Protein AF-A0A7S0Z083-F1 (afdb_monomer_lite)

pLDDT: mean 70.89, std 25.12, range [25.84, 95.81]

Foldseek 3Di:
DQQAADAPEDDFPAEFAEAEQDQDDPPDPDDDDDDDDDDDDDDDDDDDDDDDDDDDDDDDDDDDDDDDPPPVVVVVVVVVVVVCGRDWFWWFFDPPGDFIKTFRWFFAAADDPDPVCVVQPALFTDTDRNHFYFHLLATPRHDDPCCVPVVVSHSNHRFYEYEVVRVVVCVVVVDPDDPRRQNGRTYIYRDDSVNQDAQGWIDGRRYIYGHHYYDQDDPSSCSRPRHDPVCSVVVSVSSVD

Sequence (241 aa):
MKETRRLVLGASGTLVAAVCIALLPPSTLGFAPAPCRGPTLRGAAVTHAPAVCAGAAGAGTKSAVADGARSTVLGIMDFLKGLFSGLPVAVAEDETGGRQGIVVRTGVRAKPTTEVEAKSRSPNKPTVASGFTVSKDGALGDYNQYRATALKNTPDRALSIMTTDVLAALQAEGWALEEGDLGENILVTGLPYSWFRVGRRFVVGSVLAEVTEPIQPCANLCRLSWLDKPRCSPFIQTLAA

Radius of gyration: 24.56 Å; chains: 1; bounding box: 72×38×75 Å

InterPro domains:
  IPR005302 Molybdenum cofactor sulfurase, C-terminal [PF03473] (154-223)
  IPR005302 Molybdenum cofactor sulfurase, C-terminal [PS51340] (126-241)
  IPR006311 Twin-arginine translocation pathway, signal sequence [PS51318] (1-34)
  IPR011037 Pyruvate kinase-like, insert domain superfamily [SSF50800] (123-224)

Organism: NCBI:txid464990

Secondary structure (DSSP, 8-state):
-PPPPP----STT-EEEEEEEPPPP----S-PPP----------------------------------TTSHHHHHHHHHHHHGGGS--EEEESTT----EEEEEEB--PPPSSHHHHHH--SPPPBPTT---EETTEETT---HHHHHTSTT-GGGSEEEEEHHHHHHHHHTT----TTTT--SEEEESS-GGG--TT-EEEETTEEEEEEEEEPP-GGGGG-TT--HHHHHHHHHHTT-

Structure (mmCIF, N/CA/C/O backbone):
data_AF-A0A7S0Z083-F1
#
_entry.id   AF-A0A7S0Z083-F1
#
loop_
_atom_site.group_PDB
_atom_site.id
_atom_site.type_symbol
_atom_site.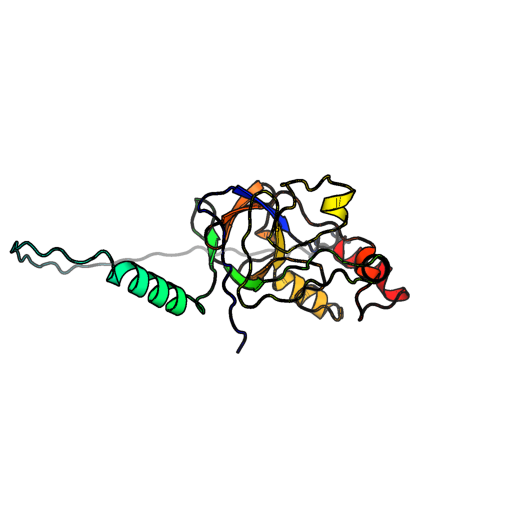label_atom_id
_atom_site.label_alt_id
_atom_site.label_comp_id
_atom_site.label_asym_id
_atom_site.label_entity_id
_atom_site.label_seq_id
_atom_site.pdbx_PDB_ins_code
_atom_site.Cartn_x
_atom_site.Cartn_y
_atom_site.Cartn_z
_atom_site.occupancy
_atom_site.B_iso_or_equiv
_atom_site.auth_seq_id
_atom_site.auth_comp_id
_atom_site.auth_asym_id
_atom_site.auth_atom_id
_atom_site.pdbx_PDB_model_num
ATOM 1 N N . MET A 1 1 ? -15.527 16.380 -2.943 1.00 27.67 1 MET A N 1
ATOM 2 C CA . MET A 1 1 ? -15.711 15.205 -3.827 1.00 27.67 1 MET A CA 1
ATOM 3 C C . MET A 1 1 ? -14.358 14.521 -3.962 1.00 27.67 1 MET A C 1
ATOM 5 O O . MET A 1 1 ? -13.410 15.227 -4.279 1.00 27.67 1 MET A O 1
ATOM 9 N N . LYS A 1 2 ? -14.225 13.218 -3.662 1.00 31.61 2 LYS A N 1
ATOM 10 C CA . LYS A 1 2 ? -12.955 12.498 -3.879 1.00 31.61 2 LYS A CA 1
ATOM 11 C C . LYS A 1 2 ? -12.838 12.135 -5.364 1.00 31.61 2 LYS A C 1
ATOM 13 O O . LYS A 1 2 ? -13.679 11.426 -5.905 1.00 31.61 2 LYS A O 1
ATOM 18 N N . GLU A 1 3 ? -11.821 12.683 -6.012 1.00 32.19 3 GLU A N 1
ATOM 19 C CA . GLU A 1 3 ? -11.488 12.465 -7.419 1.00 32.19 3 GLU A CA 1
ATOM 20 C C . GLU A 1 3 ? -11.030 11.011 -7.622 1.00 32.19 3 GLU A C 1
ATOM 22 O O . GLU A 1 3 ? -10.037 10.591 -7.029 1.00 32.19 3 GLU A O 1
ATOM 27 N N . THR A 1 4 ? -11.763 10.224 -8.417 1.00 36.06 4 THR A N 1
ATOM 28 C CA . THR A 1 4 ? -11.433 8.803 -8.631 1.00 36.06 4 THR A CA 1
ATOM 29 C C . THR A 1 4 ? -10.360 8.676 -9.708 1.00 36.06 4 THR A C 1
ATOM 31 O O . THR A 1 4 ? -10.507 9.229 -10.797 1.00 36.06 4 THR A O 1
ATOM 34 N N . ARG A 1 5 ? -9.260 7.982 -9.397 1.00 43.44 5 ARG A N 1
ATOM 35 C CA . ARG A 1 5 ? -8.014 8.054 -10.177 1.00 43.44 5 ARG A CA 1
ATOM 36 C C . ARG A 1 5 ? -7.819 6.839 -11.079 1.00 43.44 5 ARG A C 1
ATOM 38 O O . ARG A 1 5 ? -7.967 5.692 -10.660 1.00 43.44 5 ARG A O 1
ATOM 45 N N . ARG A 1 6 ? -7.485 7.112 -12.342 1.00 41.75 6 ARG A N 1
ATOM 46 C CA . ARG A 1 6 ? -7.286 6.104 -13.389 1.00 41.75 6 ARG A CA 1
ATOM 47 C C . ARG A 1 6 ? -5.947 5.400 -13.203 1.00 41.75 6 ARG A C 1
ATOM 49 O O . ARG A 1 6 ? -4.952 6.047 -12.925 1.00 41.75 6 ARG A O 1
ATOM 56 N N . LEU A 1 7 ? -5.900 4.092 -13.431 1.00 49.41 7 LEU A N 1
ATOM 57 C CA . LEU A 1 7 ? -4.675 3.293 -13.431 1.00 49.41 7 LEU A CA 1
ATOM 58 C C . LEU A 1 7 ? -4.300 3.035 -14.898 1.00 49.41 7 LEU A C 1
ATOM 60 O O . LEU A 1 7 ? -5.000 2.307 -15.604 1.00 49.41 7 LEU A O 1
ATOM 64 N N . VAL A 1 8 ? -3.257 3.711 -15.394 1.00 47.16 8 VAL A N 1
ATOM 65 C CA . VAL A 1 8 ? -2.814 3.623 -16.800 1.00 47.16 8 VAL A CA 1
ATOM 66 C C . VAL A 1 8 ? -1.948 2.380 -16.975 1.00 47.16 8 VAL A C 1
ATOM 68 O O . VAL A 1 8 ? -0.722 2.408 -16.886 1.00 47.16 8 VAL A O 1
ATOM 71 N N . LEU A 1 9 ? -2.641 1.264 -17.152 1.00 49.47 9 LEU A N 1
ATOM 72 C CA . LEU A 1 9 ? -2.115 -0.086 -17.029 1.00 49.47 9 LEU A CA 1
ATOM 73 C C . LEU A 1 9 ? -1.412 -0.616 -18.279 1.00 49.47 9 LEU A C 1
ATOM 75 O O . LEU A 1 9 ? -1.607 -0.134 -19.393 1.00 49.47 9 LEU A O 1
ATOM 79 N N . GLY A 1 10 ? -0.562 -1.619 -18.046 1.00 43.19 10 GLY A N 1
ATOM 80 C CA . GLY A 1 10 ? 0.263 -2.255 -19.066 1.00 43.19 10 GLY A CA 1
ATOM 81 C C . GLY A 1 10 ? -0.520 -3.172 -20.006 1.00 43.19 10 GLY A C 1
ATOM 82 O O . GLY A 1 10 ? -1.750 -3.274 -19.947 1.00 43.19 10 GLY A O 1
ATOM 83 N N . ALA A 1 11 ? 0.232 -3.843 -20.882 1.00 42.16 11 ALA A N 1
ATOM 84 C CA . ALA A 1 11 ? -0.301 -4.741 -21.899 1.00 42.16 11 ALA A CA 1
ATOM 85 C C . ALA A 1 11 ? -1.283 -5.770 -21.307 1.00 42.16 11 ALA A C 1
ATOM 87 O O . ALA A 1 11 ? -0.969 -6.470 -20.338 1.00 42.16 11 ALA A O 1
ATOM 88 N N . SER A 1 12 ? -2.468 -5.827 -21.923 1.00 47.31 12 SER A N 1
ATOM 89 C CA . SER A 1 12 ? -3.605 -6.647 -21.500 1.00 47.31 12 SER A CA 1
ATOM 90 C C . SER A 1 12 ? -3.211 -8.105 -21.247 1.00 47.31 12 SER A C 1
ATOM 92 O O . SER A 1 12 ? -2.493 -8.700 -22.049 1.00 47.31 12 SER A O 1
ATOM 94 N N . GLY A 1 13 ? -3.706 -8.682 -20.149 1.00 49.56 13 GLY A N 1
ATOM 95 C CA . GLY A 1 13 ? -3.574 -10.115 -19.855 1.00 49.56 13 GLY A CA 1
ATOM 96 C C . GLY A 1 13 ? -2.271 -10.550 -19.175 1.00 49.56 13 GLY A C 1
ATOM 97 O O . GLY A 1 13 ? -2.077 -11.744 -18.960 1.00 49.56 13 GLY A O 1
ATOM 98 N N . THR A 1 14 ? -1.384 -9.624 -18.794 1.00 58.72 14 THR A N 1
ATOM 99 C CA . THR A 1 14 ? -0.208 -9.975 -17.974 1.00 58.72 14 THR A CA 1
ATOM 100 C C . THR A 1 14 ? -0.647 -10.337 -16.552 1.00 58.72 14 THR A C 1
ATOM 102 O O . THR A 1 14 ? -1.255 -9.501 -15.883 1.00 58.72 14 THR A O 1
ATOM 105 N N . LEU A 1 15 ? -0.305 -11.546 -16.086 1.00 57.50 15 LEU A N 1
ATOM 106 C CA . LEU A 1 15 ? -0.454 -11.948 -14.684 1.00 57.50 15 LEU A CA 1
ATOM 107 C C . LEU A 1 15 ? 0.587 -11.221 -13.819 1.00 57.50 15 LEU A C 1
ATOM 109 O O . LEU A 1 15 ? 1.786 -11.288 -14.101 1.00 57.50 15 LEU A O 1
ATOM 113 N N . VAL A 1 16 ? 0.137 -10.540 -12.767 1.00 65.88 16 VAL A N 1
ATOM 114 C CA . VAL A 1 16 ? 0.988 -9.787 -11.837 1.00 65.88 16 VAL A CA 1
ATOM 115 C C . VAL A 1 16 ? 0.693 -10.209 -10.403 1.00 65.88 16 VAL A C 1
ATOM 117 O O . VAL A 1 16 ? -0.446 -10.164 -9.954 1.00 65.88 16 VAL A O 1
ATOM 120 N N . ALA A 1 17 ? 1.717 -10.567 -9.641 1.00 62.69 17 ALA A N 1
ATOM 121 C CA . ALA A 1 17 ? 1.526 -10.870 -8.233 1.00 62.69 17 ALA A CA 1
ATOM 122 C C . ALA A 1 17 ? 1.327 -9.601 -7.388 1.00 62.69 17 ALA A C 1
ATOM 124 O O . ALA A 1 17 ? 2.045 -8.602 -7.515 1.00 62.69 17 ALA A O 1
ATOM 125 N N . ALA A 1 18 ? 0.345 -9.668 -6.499 1.00 62.19 18 ALA A N 1
ATOM 126 C CA . ALA A 1 18 ? -0.052 -8.613 -5.594 1.00 62.19 18 ALA A CA 1
ATOM 127 C C . ALA A 1 18 ? 0.006 -9.092 -4.142 1.00 62.19 18 ALA A C 1
ATOM 129 O O . ALA A 1 18 ? -0.353 -10.220 -3.818 1.00 62.19 18 ALA A O 1
ATOM 130 N N . VAL A 1 19 ? 0.401 -8.195 -3.248 1.00 74.75 19 VAL A N 1
ATOM 131 C CA . VAL A 1 19 ? 0.431 -8.437 -1.807 1.00 74.75 19 VAL A CA 1
ATOM 132 C C . VAL A 1 19 ? -0.530 -7.486 -1.107 1.00 74.75 19 VAL A C 1
ATOM 134 O O . VAL A 1 19 ? -0.552 -6.289 -1.400 1.00 74.75 19 VAL A O 1
ATOM 137 N N . CYS A 1 20 ? -1.360 -8.011 -0.207 1.00 68.19 20 CYS A N 1
ATOM 138 C CA . CYS A 1 20 ? -2.409 -7.228 0.448 1.00 68.19 20 CYS A CA 1
ATOM 139 C C . CYS A 1 20 ? -2.040 -6.916 1.898 1.00 68.19 20 CYS A C 1
ATOM 141 O O . CYS A 1 20 ? -1.598 -7.794 2.637 1.00 68.19 20 CYS A O 1
ATOM 143 N N . ILE A 1 21 ? -2.193 -5.658 2.301 1.00 66.81 21 ILE A N 1
ATOM 144 C CA . ILE A 1 21 ? -1.984 -5.217 3.674 1.00 66.81 21 ILE A CA 1
ATOM 145 C C . ILE A 1 21 ? -3.137 -5.730 4.518 1.00 66.81 21 ILE A C 1
ATOM 147 O O . ILE A 1 21 ? -4.288 -5.335 4.333 1.00 66.81 21 ILE A O 1
ATOM 151 N N . ALA A 1 22 ? -2.784 -6.612 5.441 1.00 61.03 22 ALA A N 1
ATOM 152 C CA . ALA A 1 22 ? -3.674 -7.124 6.452 1.00 61.03 22 ALA A CA 1
ATOM 153 C C . ALA A 1 22 ? -3.710 -6.162 7.644 1.00 61.03 22 ALA A C 1
ATOM 155 O O . ALA A 1 22 ? -2.674 -5.666 8.082 1.00 61.03 22 ALA A O 1
ATOM 156 N N . LEU A 1 23 ? -4.893 -5.999 8.224 1.00 54.16 23 LEU A N 1
ATOM 157 C CA . LEU A 1 23 ? -4.997 -6.329 9.637 1.00 54.16 23 LEU A CA 1
ATOM 158 C C . LEU A 1 23 ? -5.229 -7.836 9.682 1.00 54.16 23 LEU A C 1
ATOM 160 O O . LEU A 1 23 ? -6.115 -8.346 8.982 1.00 54.16 23 LEU A O 1
ATOM 164 N N . LEU A 1 24 ? -4.443 -8.556 10.473 1.00 46.19 24 LEU A N 1
ATOM 165 C CA . LEU A 1 24 ? -4.953 -9.815 10.985 1.00 46.19 24 LEU A CA 1
ATOM 166 C C . LEU A 1 24 ? -6.101 -9.451 11.966 1.00 46.19 24 LEU A C 1
ATOM 168 O O . LEU A 1 24 ? -6.185 -8.322 12.460 1.00 46.19 24 LEU A O 1
ATOM 172 N N . PRO A 1 25 ? -7.125 -10.301 12.130 1.00 37.34 25 PRO A N 1
ATOM 173 C CA . PRO A 1 25 ? -8.045 -10.131 13.241 1.00 37.34 25 PRO A CA 1
ATOM 174 C C . PRO A 1 25 ? -7.306 -10.593 14.503 1.00 37.34 25 PRO A C 1
ATOM 176 O O . PRO A 1 25 ? -6.810 -11.724 14.473 1.00 37.34 25 PRO A O 1
ATOM 179 N N . PRO A 1 26 ? -7.290 -9.810 15.604 1.00 35.12 26 PRO A N 1
ATOM 180 C CA . PRO A 1 26 ? -6.550 -10.159 16.810 1.00 35.12 26 PRO A CA 1
ATOM 181 C C . PRO A 1 26 ? -6.873 -11.589 17.218 1.00 35.12 26 PRO A C 1
ATOM 183 O O . PRO A 1 26 ? -8.022 -11.899 17.558 1.00 35.12 26 PRO A O 1
ATOM 186 N N . SER A 1 27 ? -5.855 -12.451 17.131 1.00 36.09 27 SER A N 1
ATOM 187 C CA . SER A 1 27 ? -5.957 -13.891 17.390 1.00 36.09 27 SER A CA 1
ATOM 188 C C . SER A 1 27 ? -6.803 -14.146 18.638 1.00 36.09 27 SER A C 1
ATOM 190 O O . SER A 1 27 ? -6.414 -13.761 19.738 1.00 36.09 27 SER A O 1
ATOM 192 N N . THR A 1 28 ? -7.990 -14.733 18.443 1.00 40.53 28 THR A N 1
ATOM 193 C CA . THR A 1 28 ? -9.163 -14.591 19.327 1.00 40.53 28 THR A CA 1
ATOM 194 C C . THR A 1 28 ? -8.855 -14.716 20.821 1.00 40.53 28 THR A C 1
ATOM 196 O O . THR A 1 28 ? -8.876 -15.817 21.380 1.00 40.53 28 THR A O 1
ATOM 199 N N . LEU A 1 29 ? -8.659 -13.580 21.497 1.00 39.78 29 LEU A N 1
ATOM 200 C CA . LEU A 1 29 ? -8.523 -13.516 22.950 1.00 39.78 29 LEU A CA 1
ATOM 201 C C . LEU A 1 29 ? -9.896 -13.626 23.632 1.00 39.78 29 LEU A C 1
ATOM 203 O O . LEU A 1 29 ? -10.474 -12.664 24.127 1.00 39.78 29 LEU A O 1
ATOM 207 N N . GLY A 1 30 ? -10.391 -14.861 23.694 1.00 39.19 30 GLY A N 1
ATOM 208 C CA . GLY A 1 30 ? -10.945 -15.389 24.942 1.00 39.19 30 GLY A CA 1
ATOM 209 C C . GLY A 1 30 ? -12.356 -14.983 25.379 1.00 39.19 30 GLY A C 1
ATOM 210 O O . GLY A 1 30 ? -12.739 -15.390 26.471 1.00 39.19 30 GLY A O 1
ATOM 211 N N . PHE A 1 31 ? -13.157 -14.274 24.577 1.00 33.81 31 PHE A N 1
ATOM 212 C CA . PHE A 1 31 ? -14.590 -14.097 24.868 1.00 33.81 31 PHE A CA 1
ATOM 213 C C . PHE A 1 31 ? -15.481 -14.813 23.851 1.00 33.81 31 PHE A C 1
ATOM 215 O O . PHE A 1 31 ? -15.787 -14.301 22.775 1.00 33.81 31 PHE A O 1
ATOM 222 N N . ALA A 1 32 ? -15.930 -16.012 24.226 1.00 31.77 32 ALA A N 1
ATOM 223 C CA . ALA A 1 32 ? -17.004 -16.701 23.527 1.00 31.77 32 ALA A CA 1
ATOM 224 C C . ALA A 1 32 ? -18.343 -15.978 23.790 1.00 31.77 32 ALA A C 1
ATOM 226 O O . ALA A 1 32 ? -18.715 -15.819 24.957 1.00 31.77 32 ALA A O 1
ATOM 227 N N . PRO A 1 33 ? -19.102 -15.564 22.758 1.00 36.00 33 PRO A N 1
ATOM 228 C CA . PRO A 1 33 ? -20.470 -15.108 22.959 1.00 36.00 33 PRO A CA 1
ATOM 229 C C . PRO A 1 33 ? -21.342 -16.289 23.407 1.00 36.00 33 PRO A C 1
ATOM 231 O O . PRO A 1 33 ? -21.291 -17.376 22.827 1.00 36.00 33 PRO A O 1
ATOM 234 N N . ALA A 1 34 ? -22.148 -16.081 24.450 1.00 38.81 34 ALA A N 1
ATOM 235 C CA . ALA A 1 34 ? -23.043 -17.109 24.972 1.00 38.81 34 ALA A CA 1
ATOM 236 C C . ALA A 1 34 ? -24.088 -17.543 23.915 1.00 38.81 34 ALA A C 1
ATOM 238 O O . ALA A 1 34 ? -24.578 -16.705 23.152 1.00 38.81 34 ALA A O 1
ATOM 239 N N . PRO A 1 35 ? -24.468 -18.834 23.856 1.00 32.62 35 PRO A N 1
ATOM 240 C CA . PRO A 1 35 ? -25.355 -19.342 22.814 1.00 32.62 35 PRO A CA 1
ATOM 241 C C . PRO A 1 35 ? -26.827 -18.983 23.077 1.00 32.62 35 PRO A C 1
ATOM 243 O O . PRO A 1 35 ? -27.544 -19.700 23.779 1.00 32.62 35 PRO A O 1
ATOM 246 N N . CYS A 1 36 ? -27.314 -17.910 22.452 1.00 30.52 36 CYS A N 1
ATOM 247 C CA . CYS A 1 36 ? -28.746 -17.603 22.403 1.00 30.52 36 CYS A CA 1
ATOM 248 C C . CYS A 1 36 ? -29.485 -18.596 21.483 1.00 30.52 36 CYS A C 1
ATOM 250 O O . CYS A 1 36 ? -29.233 -18.659 20.279 1.00 30.52 36 CYS A O 1
ATOM 252 N N . ARG A 1 37 ? -30.405 -19.389 22.050 1.00 32.41 37 ARG A N 1
ATOM 253 C CA . ARG A 1 37 ? -31.173 -20.422 21.332 1.00 32.41 37 ARG A CA 1
ATOM 254 C C . ARG A 1 37 ? -32.505 -19.902 20.767 1.00 32.41 37 ARG A C 1
ATOM 256 O O . ARG A 1 37 ? -33.431 -19.679 21.537 1.00 32.41 37 ARG A O 1
ATOM 263 N N . GLY A 1 38 ? -32.635 -19.931 19.437 1.00 27.70 38 GLY A N 1
ATOM 264 C CA . GLY A 1 38 ? -33.902 -20.132 18.701 1.00 27.70 38 GLY A CA 1
ATOM 265 C C . GLY A 1 38 ? -34.959 -19.008 18.743 1.00 27.70 38 GLY A C 1
ATOM 266 O O . GLY A 1 38 ? -34.727 -17.979 19.371 1.00 27.70 38 GLY A O 1
ATOM 267 N N . PRO A 1 39 ? -36.133 -19.201 18.092 1.00 37.28 39 PRO A N 1
ATOM 268 C CA . PRO A 1 39 ? -36.568 -20.386 17.339 1.00 37.28 39 PRO A CA 1
ATOM 269 C C . PRO A 1 39 ? -36.817 -20.156 15.827 1.00 37.28 39 PRO A C 1
ATOM 271 O O . PRO A 1 39 ? -36.911 -19.039 15.328 1.00 37.28 39 PRO A O 1
ATOM 274 N N . THR A 1 40 ? -36.962 -21.267 15.104 1.00 37.94 40 THR A N 1
ATOM 275 C CA . THR A 1 40 ? -37.353 -21.380 13.688 1.00 37.94 40 THR A CA 1
ATOM 276 C C . THR A 1 40 ? -38.844 -21.110 13.450 1.00 37.94 40 THR A C 1
ATOM 278 O O . THR A 1 40 ? -39.671 -21.560 14.239 1.00 37.94 40 THR A O 1
ATOM 281 N N . LEU A 1 41 ? -39.208 -20.552 12.286 1.00 35.53 41 LEU A N 1
ATOM 282 C CA . LEU A 1 41 ? -40.560 -20.685 11.717 1.00 35.53 41 LEU A CA 1
ATOM 283 C C . LEU A 1 41 ? -40.536 -21.007 10.212 1.00 35.53 41 LEU A C 1
ATOM 285 O O . LEU A 1 41 ? -39.628 -20.612 9.483 1.00 35.53 41 LEU A O 1
ATOM 289 N N . ARG A 1 42 ? -41.536 -21.788 9.778 1.00 29.27 42 ARG A N 1
ATOM 290 C CA . ARG A 1 42 ? -41.731 -22.297 8.406 1.00 29.27 42 ARG A CA 1
ATOM 291 C C . ARG A 1 42 ? -42.618 -21.360 7.577 1.00 29.27 42 ARG A C 1
ATOM 293 O O . ARG A 1 42 ? -43.479 -20.687 8.128 1.00 29.27 42 ARG A O 1
ATOM 300 N N . GLY A 1 43 ? -42.414 -21.377 6.259 1.00 29.31 43 GLY A N 1
ATOM 301 C CA . GLY A 1 43 ? -43.071 -20.490 5.294 1.00 29.31 43 GLY A CA 1
ATOM 302 C C . GLY A 1 43 ? -44.499 -20.835 4.854 1.00 29.31 43 GLY A C 1
ATOM 303 O O . GLY A 1 43 ? -45.184 -21.650 5.462 1.00 29.31 43 GLY A O 1
ATOM 304 N N . ALA A 1 44 ? -44.900 -20.218 3.739 1.00 31.44 44 ALA A N 1
ATOM 305 C CA . ALA A 1 44 ? -46.032 -20.579 2.883 1.00 31.44 44 ALA A CA 1
ATOM 306 C C . ALA A 1 44 ? -45.825 -19.962 1.479 1.00 31.44 44 ALA A C 1
ATOM 308 O O . ALA A 1 44 ? -45.102 -18.976 1.339 1.00 31.44 44 ALA A O 1
ATOM 309 N N . ALA A 1 45 ? -46.426 -20.557 0.447 1.00 32.31 45 ALA A N 1
ATOM 310 C CA . ALA A 1 45 ? -46.392 -20.081 -0.945 1.00 32.31 45 ALA A CA 1
ATOM 311 C C . ALA A 1 45 ? -47.660 -19.270 -1.304 1.00 32.31 45 ALA A C 1
ATOM 313 O O . ALA A 1 45 ? -48.533 -19.150 -0.449 1.00 32.31 45 ALA A O 1
ATOM 314 N N . VAL A 1 46 ? -47.781 -18.792 -2.563 1.00 32.56 46 VAL A N 1
ATOM 315 C CA . VAL A 1 46 ? -48.955 -18.967 -3.478 1.00 32.56 46 VAL A CA 1
ATOM 316 C C . VAL A 1 46 ? -48.913 -17.995 -4.695 1.00 32.56 46 VAL A C 1
ATOM 318 O O . VAL A 1 46 ? -48.910 -16.786 -4.522 1.00 32.56 46 VAL A O 1
ATOM 321 N N . THR A 1 47 ? -48.851 -18.580 -5.910 1.00 30.19 47 THR A N 1
ATOM 322 C CA . THR A 1 47 ? -49.414 -18.219 -7.259 1.00 30.19 47 THR A CA 1
ATOM 323 C C . THR A 1 47 ? -49.708 -16.746 -7.666 1.00 30.19 47 THR A C 1
ATOM 325 O O . THR A 1 47 ? -50.275 -16.009 -6.876 1.00 30.19 47 THR A O 1
ATOM 328 N N . HIS A 1 48 ? -49.518 -16.243 -8.904 1.00 29.17 48 HIS A N 1
ATOM 329 C CA . HIS A 1 48 ? -50.068 -16.668 -10.220 1.00 29.17 48 HIS A CA 1
ATOM 330 C C . HIS A 1 48 ? -49.520 -15.776 -11.389 1.00 29.17 48 HIS A C 1
ATOM 332 O O . HIS A 1 48 ? -48.834 -14.788 -11.146 1.00 29.17 48 HIS A O 1
ATOM 338 N N . ALA A 1 49 ? -49.839 -16.122 -12.651 1.00 30.86 49 ALA A N 1
ATOM 339 C CA . ALA A 1 49 ? -49.483 -15.426 -13.920 1.00 30.86 49 ALA A CA 1
ATOM 340 C C . ALA A 1 49 ? -50.719 -14.630 -14.491 1.00 30.86 49 ALA A C 1
ATOM 342 O O . ALA A 1 49 ? -51.674 -14.548 -13.716 1.00 30.86 49 ALA A O 1
ATOM 343 N N . PRO A 1 50 ? -50.825 -14.086 -15.752 1.00 44.28 50 PRO A N 1
ATOM 344 C CA . PRO A 1 50 ? -50.034 -14.334 -16.985 1.00 44.28 50 PRO A CA 1
ATOM 345 C C . PRO A 1 50 ? -49.766 -13.166 -18.004 1.00 44.28 50 PRO A C 1
ATOM 347 O O . PRO A 1 50 ? -50.325 -12.081 -17.927 1.00 44.28 50 PRO A O 1
ATOM 350 N N . ALA A 1 51 ? -48.911 -13.483 -18.996 1.00 29.81 51 ALA A N 1
ATOM 351 C CA . ALA A 1 51 ? -48.880 -13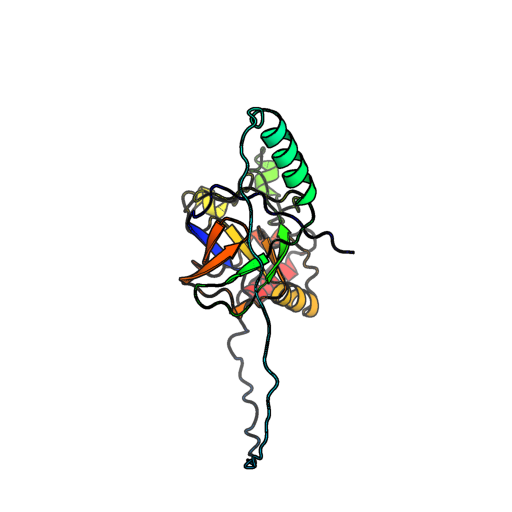.160 -20.451 1.00 29.81 51 ALA A CA 1
ATOM 352 C C . ALA A 1 51 ? -49.402 -11.839 -21.092 1.00 29.81 51 ALA A C 1
ATOM 354 O O . ALA A 1 51 ? -50.566 -11.494 -20.934 1.00 29.81 51 ALA A O 1
ATOM 355 N N . VAL A 1 52 ? -48.610 -11.299 -22.051 1.00 32.06 52 VAL A N 1
ATOM 356 C CA . VAL A 1 52 ? -49.026 -10.774 -23.392 1.00 32.06 52 VAL A CA 1
ATOM 357 C C . VAL A 1 52 ? -47.895 -11.039 -24.430 1.00 32.06 52 VAL A C 1
ATOM 359 O O . VAL A 1 52 ? -46.733 -11.159 -24.042 1.00 32.06 52 VAL A O 1
ATOM 362 N N . CYS A 1 53 ? -48.210 -11.154 -25.734 1.00 25.84 53 CYS A N 1
ATOM 363 C CA . CYS A 1 53 ? -47.288 -11.475 -26.853 1.00 25.84 53 CYS A CA 1
ATOM 364 C C . CYS A 1 53 ? -47.289 -10.433 -28.009 1.00 25.84 53 CYS A C 1
ATOM 366 O O . CYS A 1 53 ? -48.163 -9.574 -28.048 1.00 25.84 53 CYS A O 1
ATOM 368 N N . ALA A 1 54 ? -46.384 -10.628 -28.997 1.00 30.33 54 ALA A N 1
ATOM 369 C CA . ALA A 1 54 ? -46.210 -9.900 -30.286 1.00 30.33 54 ALA A CA 1
ATOM 370 C C . ALA A 1 54 ? -45.710 -8.434 -30.174 1.00 30.33 54 ALA A C 1
ATOM 372 O O . ALA A 1 54 ? -45.949 -7.784 -29.170 1.00 30.33 54 ALA A O 1
ATOM 373 N N . GLY A 1 55 ? -44.995 -7.808 -31.123 1.00 26.81 55 GLY A N 1
ATOM 374 C CA . GLY A 1 55 ? -44.382 -8.184 -32.417 1.00 26.81 55 GLY A CA 1
ATOM 375 C C . GLY A 1 55 ? -43.363 -7.076 -32.817 1.00 26.81 55 GLY A C 1
ATOM 376 O O . GLY A 1 55 ? -43.099 -6.199 -32.003 1.00 26.81 55 GLY A O 1
ATOM 377 N N . ALA A 1 56 ? -42.747 -6.989 -34.004 1.00 29.33 56 ALA A N 1
ATOM 378 C CA . ALA A 1 56 ? -42.786 -7.801 -35.229 1.00 29.33 56 ALA A CA 1
ATOM 379 C C . ALA A 1 56 ? -41.399 -7.742 -35.953 1.00 29.33 56 ALA A C 1
ATOM 381 O O . ALA A 1 56 ? -40.381 -7.893 -35.284 1.00 29.33 56 ALA A O 1
ATOM 382 N N . ALA A 1 57 ? -41.326 -7.544 -37.283 1.00 29.86 57 ALA A N 1
ATOM 383 C CA . ALA A 1 57 ? -40.079 -7.527 -38.080 1.00 29.86 57 ALA A CA 1
ATOM 384 C C . ALA A 1 57 ? -39.909 -6.269 -38.969 1.00 29.86 57 ALA A C 1
ATOM 386 O O . ALA A 1 57 ? -40.884 -5.587 -39.274 1.00 29.86 57 ALA A O 1
ATOM 387 N N . GLY A 1 58 ? -38.681 -6.011 -39.444 1.00 29.47 58 GLY A N 1
ATOM 388 C CA . GLY A 1 58 ? -38.353 -4.996 -40.461 1.00 29.47 58 GLY A CA 1
ATOM 389 C C . GLY A 1 58 ? -36.932 -5.193 -41.017 1.00 29.47 58 GLY A C 1
ATOM 390 O O . GLY A 1 58 ? -36.023 -5.507 -40.254 1.00 29.47 58 GLY A O 1
ATOM 391 N N . ALA A 1 59 ? -36.739 -5.066 -42.336 1.00 29.11 59 ALA A N 1
ATOM 392 C CA . ALA A 1 59 ? -35.502 -5.450 -43.035 1.00 29.11 59 ALA A CA 1
ATOM 393 C C . ALA A 1 59 ? -35.041 -4.414 -44.085 1.00 29.11 59 ALA A C 1
ATOM 395 O O . ALA A 1 59 ? -35.843 -3.619 -44.566 1.00 29.11 59 ALA A O 1
ATOM 396 N N . GLY A 1 60 ? -33.764 -4.501 -44.494 1.00 26.89 60 GLY A N 1
ATOM 397 C CA . GLY A 1 60 ? -33.140 -3.685 -45.555 1.00 26.89 60 GLY A CA 1
ATOM 398 C C . GLY A 1 60 ? -32.272 -2.527 -45.023 1.00 26.89 60 GLY A C 1
ATOM 399 O O . GLY A 1 60 ? -32.529 -2.031 -43.935 1.00 26.89 60 GLY A O 1
ATOM 400 N N . THR A 1 61 ? -31.205 -2.064 -45.690 1.00 28.67 61 THR A N 1
ATOM 401 C CA . THR A 1 61 ? -30.602 -2.416 -47.002 1.00 28.67 61 THR A CA 1
ATOM 402 C C . THR A 1 61 ? -29.083 -2.130 -47.015 1.00 28.67 61 THR A C 1
ATOM 404 O O . THR A 1 61 ? -28.578 -1.414 -46.156 1.00 28.67 61 THR A O 1
ATOM 407 N N . LYS A 1 62 ? -28.339 -2.660 -48.002 1.00 34.69 62 LYS A N 1
ATOM 408 C CA . LYS A 1 62 ? -26.885 -2.430 -48.196 1.00 34.69 62 LYS A CA 1
ATOM 409 C C . LYS A 1 62 ? -26.576 -1.147 -48.994 1.00 34.69 62 LYS A C 1
ATOM 411 O O . LYS A 1 62 ? -27.244 -0.919 -49.993 1.00 34.69 62 LYS A O 1
ATOM 416 N N . SER A 1 63 ? -25.489 -0.443 -48.649 1.00 29.70 63 SER A N 1
ATOM 417 C CA . SER A 1 63 ? -24.520 0.254 -49.544 1.00 29.70 63 SER A CA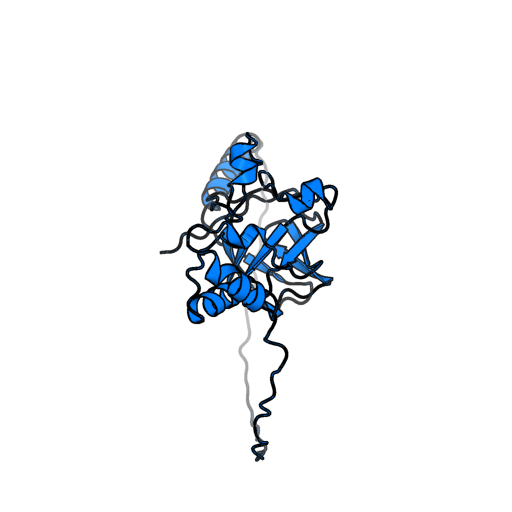 1
ATOM 418 C C . SER A 1 63 ? -23.430 0.876 -48.638 1.00 29.70 63 SER A C 1
ATOM 420 O O . SER A 1 63 ? -23.800 1.546 -47.683 1.00 29.70 63 SER A O 1
ATOM 422 N N . ALA A 1 64 ? -22.128 0.562 -48.650 1.00 32.53 64 ALA A N 1
ATOM 423 C CA . ALA A 1 64 ? -21.088 0.474 -49.689 1.00 32.53 64 ALA A CA 1
ATOM 424 C C . ALA A 1 64 ? -20.318 1.802 -49.944 1.00 32.53 64 ALA A C 1
ATOM 426 O O . ALA A 1 64 ? -20.901 2.792 -50.362 1.00 32.53 64 ALA A O 1
ATOM 427 N N . VAL A 1 65 ? -18.985 1.721 -49.760 1.00 32.94 65 VAL A N 1
ATOM 428 C CA . VAL A 1 65 ? -17.895 2.625 -50.216 1.00 32.94 65 VAL A CA 1
ATOM 429 C C . VAL A 1 65 ? -17.740 4.012 -49.557 1.00 32.94 65 VAL A C 1
ATOM 431 O O . VAL A 1 65 ? -18.554 4.900 -49.769 1.00 32.94 65 VAL A O 1
ATOM 434 N N . ALA A 1 66 ? -16.594 4.225 -48.885 1.00 32.09 66 ALA A N 1
ATOM 435 C CA . ALA A 1 66 ? -15.621 5.291 -49.208 1.00 32.09 66 ALA A CA 1
ATOM 436 C C . ALA A 1 66 ? -14.341 5.180 -48.345 1.00 32.09 66 ALA A C 1
ATOM 438 O O . ALA A 1 66 ? -14.406 5.114 -47.117 1.00 32.09 66 ALA A O 1
ATOM 439 N N . ASP A 1 67 ? -13.172 5.188 -48.989 1.00 40.94 67 ASP A N 1
ATOM 440 C CA . ASP A 1 67 ? -11.859 5.224 -48.335 1.00 40.94 67 ASP A CA 1
ATOM 441 C C . ASP A 1 67 ? -11.575 6.571 -47.642 1.00 40.94 67 ASP A C 1
ATOM 443 O O . ASP A 1 67 ? -11.927 7.634 -48.148 1.00 40.94 67 ASP A O 1
ATOM 447 N N . GLY A 1 68 ? -10.878 6.542 -46.496 1.00 38.19 68 GLY A N 1
ATOM 448 C CA . GLY A 1 68 ? -10.430 7.765 -45.801 1.00 38.19 68 GLY A CA 1
ATOM 449 C C . GLY A 1 68 ? -10.059 7.610 -44.317 1.00 38.19 68 GLY A C 1
ATOM 450 O O . GLY A 1 68 ? -9.364 8.453 -43.747 1.00 38.19 68 GLY A O 1
ATOM 451 N N . ALA A 1 69 ? -10.459 6.515 -43.669 1.00 41.56 69 ALA A N 1
ATOM 452 C CA . ALA A 1 69 ? -10.400 6.355 -42.211 1.00 41.56 69 ALA A CA 1
ATOM 453 C C . ALA A 1 69 ? -9.037 5.895 -41.630 1.00 41.56 69 ALA A C 1
ATOM 455 O O . ALA A 1 69 ? -8.998 5.021 -40.768 1.00 41.56 69 ALA A O 1
ATOM 456 N N . ARG A 1 70 ? -7.904 6.476 -42.061 1.00 40.91 70 ARG A N 1
ATOM 457 C CA . ARG A 1 70 ? -6.581 6.234 -41.423 1.00 40.91 70 ARG A CA 1
ATOM 458 C C . ARG A 1 70 ? -6.009 7.415 -40.634 1.00 40.91 70 ARG A C 1
ATOM 460 O O . ARG A 1 70 ? -5.258 7.177 -39.697 1.00 40.91 70 ARG A O 1
ATOM 467 N N . SER A 1 71 ? -6.389 8.654 -40.953 1.00 39.12 71 SER A N 1
ATOM 468 C CA . SER A 1 71 ? -5.925 9.845 -40.217 1.00 39.12 71 SER A CA 1
ATOM 469 C C . SER A 1 71 ? -6.810 10.150 -38.998 1.00 39.12 71 SER A C 1
ATOM 471 O O . SER A 1 71 ? -6.332 10.290 -37.874 1.00 39.12 71 SER A O 1
ATOM 473 N N . THR A 1 72 ? -8.133 10.145 -39.185 1.00 44.50 72 THR A N 1
ATOM 474 C CA . THR A 1 72 ? -9.105 10.549 -38.153 1.00 44.50 72 THR A CA 1
ATOM 475 C C . THR A 1 72 ? -9.226 9.557 -36.994 1.00 44.50 72 THR A C 1
ATOM 477 O O . THR A 1 72 ? -9.605 9.948 -35.894 1.00 44.50 72 THR A O 1
ATOM 480 N N . VAL A 1 73 ? -8.892 8.278 -37.206 1.00 45.12 73 VAL A N 1
ATOM 481 C CA . VAL A 1 73 ? -9.027 7.233 -36.175 1.00 45.12 73 VAL A CA 1
ATOM 482 C C . VAL A 1 73 ? -8.047 7.449 -35.021 1.00 45.12 73 VAL A C 1
ATOM 484 O O . VAL A 1 73 ? -8.455 7.289 -33.875 1.00 45.12 73 VAL A O 1
ATOM 487 N N . LEU A 1 74 ? -6.805 7.890 -35.274 1.00 42.50 74 LEU A N 1
ATOM 488 C CA . LEU A 1 74 ? -5.882 8.249 -34.186 1.00 42.50 74 LEU A CA 1
ATOM 489 C C . LEU A 1 74 ? -6.439 9.412 -33.356 1.00 42.50 74 LEU A C 1
ATOM 491 O O . LEU A 1 74 ? -6.553 9.285 -32.141 1.00 42.50 74 LEU A O 1
ATOM 495 N N . GLY A 1 75 ? -6.877 10.495 -34.010 1.00 44.50 75 GLY A N 1
ATOM 496 C CA . GLY A 1 75 ? -7.453 11.659 -33.327 1.00 44.50 75 GLY A CA 1
ATOM 497 C C . GLY A 1 75 ? -8.700 11.321 -32.504 1.00 44.50 75 GLY A C 1
ATOM 498 O O . GLY A 1 75 ? -8.830 11.780 -31.372 1.00 44.50 75 GLY A O 1
ATOM 499 N N . ILE A 1 76 ? -9.586 10.462 -33.020 1.00 55.34 76 ILE A N 1
ATOM 500 C CA . ILE A 1 76 ? -10.763 9.978 -32.282 1.00 55.34 76 ILE A CA 1
ATOM 501 C C . ILE A 1 76 ? -10.347 9.074 -31.114 1.00 55.34 76 ILE A C 1
ATOM 503 O O . ILE A 1 76 ? -10.898 9.209 -30.025 1.00 55.34 76 ILE A O 1
ATOM 507 N N . MET A 1 77 ? -9.364 8.183 -31.284 1.00 47.41 77 MET A N 1
ATOM 508 C CA . MET A 1 77 ? -8.882 7.348 -30.180 1.00 47.41 77 MET A CA 1
ATOM 509 C C . MET A 1 77 ? -8.161 8.159 -29.098 1.00 47.41 77 MET A C 1
ATOM 511 O O . MET A 1 77 ? -8.313 7.837 -27.924 1.00 47.41 77 MET A O 1
ATOM 515 N N . ASP A 1 78 ? -7.432 9.218 -29.446 1.00 50.25 78 ASP A N 1
ATOM 516 C CA . ASP A 1 78 ? -6.782 10.104 -28.473 1.00 50.25 78 ASP A CA 1
ATOM 517 C C . ASP A 1 78 ? -7.790 11.027 -27.765 1.00 50.25 78 ASP A C 1
ATOM 519 O O . ASP A 1 78 ? -7.717 11.198 -26.546 1.00 50.25 78 ASP A O 1
ATOM 523 N N . PHE A 1 79 ? -8.814 11.508 -28.476 1.00 46.62 79 PHE A N 1
ATOM 524 C CA . PHE A 1 79 ? -9.958 12.208 -27.883 1.00 46.62 79 PHE A CA 1
ATOM 525 C C . PHE A 1 79 ? -10.740 11.307 -26.910 1.00 46.62 79 PHE A C 1
ATOM 527 O O . PHE A 1 79 ? -11.012 11.696 -25.773 1.00 46.62 79 PHE A O 1
ATOM 534 N N . LEU A 1 80 ? -11.023 10.058 -27.301 1.00 49.75 80 LEU A N 1
ATOM 535 C CA . LEU A 1 80 ? -11.655 9.066 -26.428 1.00 49.75 80 LEU A CA 1
ATOM 536 C C . LEU A 1 80 ? -10.765 8.723 -25.223 1.00 49.75 80 LEU A C 1
ATOM 538 O O . LEU A 1 80 ? -11.266 8.696 -24.101 1.00 49.75 80 LEU A O 1
ATOM 542 N N . LYS A 1 81 ? -9.444 8.534 -25.392 1.00 43.81 81 LYS A N 1
ATOM 543 C CA . LYS A 1 81 ? -8.509 8.340 -24.260 1.00 43.81 81 LYS A CA 1
ATOM 544 C C . LYS A 1 81 ? -8.625 9.468 -23.232 1.00 43.81 81 LYS A C 1
ATOM 546 O O . LYS A 1 81 ? -8.596 9.162 -22.036 1.00 43.81 81 LYS A O 1
ATOM 551 N N . GLY A 1 82 ? -8.786 10.714 -23.688 1.00 42.06 82 GLY A N 1
ATOM 552 C CA . GLY A 1 82 ? -9.055 11.885 -22.850 1.00 42.06 82 GLY A CA 1
ATOM 553 C C . GLY A 1 82 ? -10.418 11.836 -22.152 1.00 42.06 82 GLY A C 1
ATOM 554 O O . GLY A 1 82 ? -10.499 12.123 -20.960 1.00 42.06 82 GLY A O 1
ATOM 555 N N . LEU A 1 83 ? -11.471 11.387 -22.838 1.00 48.28 83 LEU A N 1
ATOM 556 C CA . LEU A 1 83 ? -12.819 11.251 -22.268 1.00 48.28 83 LEU A CA 1
ATOM 557 C C . LEU A 1 83 ? -12.899 10.175 -21.163 1.00 48.28 83 LEU A C 1
ATOM 559 O O . LEU A 1 83 ? -13.607 10.347 -20.175 1.00 48.28 83 LEU A O 1
ATOM 563 N N . PHE A 1 84 ? -12.109 9.100 -21.268 1.00 42.34 84 PHE A N 1
ATOM 564 C CA . PHE A 1 84 ? -11.988 8.061 -20.230 1.00 42.34 84 PHE A CA 1
ATOM 565 C C . PHE A 1 84 ? -11.059 8.445 -19.053 1.00 42.34 84 PHE A C 1
ATOM 567 O O . PHE A 1 84 ? -10.726 7.586 -18.238 1.00 42.34 84 PHE A O 1
ATOM 574 N N . SER A 1 85 ? -10.592 9.696 -18.949 1.00 44.91 85 SER A N 1
ATOM 575 C CA . SER A 1 85 ? -9.615 10.117 -17.923 1.00 44.91 85 SER A CA 1
ATOM 576 C C . SER A 1 85 ? -10.145 10.131 -16.482 1.00 44.91 85 SER A C 1
ATOM 578 O O . SER A 1 85 ? -9.348 9.927 -15.569 1.00 44.91 85 SER A O 1
ATOM 580 N N . GLY A 1 86 ? -11.455 10.314 -16.280 1.00 39.78 86 GLY A N 1
ATOM 581 C CA . GLY A 1 86 ? -12.090 10.436 -14.957 1.00 39.78 86 GLY A CA 1
ATOM 582 C C . GLY A 1 86 ? -13.048 9.303 -14.563 1.00 39.78 86 GLY A C 1
ATOM 583 O O . GLY A 1 86 ? -13.821 9.470 -13.622 1.00 39.78 86 GLY A O 1
ATOM 584 N N . LEU A 1 87 ? -13.057 8.177 -15.285 1.00 46.34 87 LEU A N 1
ATOM 585 C CA . LEU A 1 87 ? -13.929 7.040 -14.964 1.00 46.34 87 LEU A CA 1
ATOM 586 C C . LEU A 1 87 ? -13.295 6.117 -13.903 1.00 46.34 87 LEU A C 1
ATOM 588 O O . LEU A 1 87 ? -12.076 5.919 -13.919 1.00 46.34 87 LEU A O 1
ATOM 592 N N . PRO A 1 88 ? -14.099 5.538 -12.987 1.00 48.78 88 PRO A N 1
ATOM 593 C CA . PRO A 1 88 ? -13.594 4.693 -11.913 1.00 48.78 88 PRO A CA 1
ATOM 594 C C . PRO A 1 88 ? -12.904 3.447 -12.467 1.00 48.78 88 PRO A C 1
ATOM 596 O O . PRO A 1 88 ? -13.442 2.755 -13.334 1.00 48.78 88 PRO A O 1
ATOM 599 N N . VAL A 1 89 ? -11.733 3.112 -11.921 1.00 58.47 89 VAL A N 1
ATOM 600 C CA . VAL A 1 89 ? -11.128 1.800 -12.170 1.00 58.47 89 VAL A CA 1
ATOM 601 C C . VAL A 1 89 ? -11.854 0.787 -11.305 1.00 58.47 89 VAL A C 1
ATOM 603 O O . VAL A 1 89 ? -11.601 0.679 -10.102 1.00 58.47 89 VAL A O 1
ATOM 606 N N . ALA A 1 90 ? -12.761 0.053 -11.941 1.00 57.91 90 ALA A N 1
ATOM 607 C CA . ALA A 1 90 ? -13.336 -1.139 -11.355 1.00 57.91 90 ALA A CA 1
ATOM 608 C C . ALA A 1 90 ? -12.226 -2.164 -11.074 1.00 57.91 90 ALA A C 1
ATOM 610 O O . ALA A 1 90 ? -11.381 -2.453 -11.929 1.00 57.91 90 ALA A O 1
ATOM 611 N N . VAL A 1 91 ? -12.260 -2.718 -9.867 1.00 61.28 91 VAL A N 1
ATOM 612 C CA . VAL A 1 91 ? -11.659 -4.009 -9.549 1.00 61.28 91 VAL A CA 1
ATOM 613 C C . VAL A 1 91 ? -12.752 -5.041 -9.812 1.00 61.28 91 VAL A C 1
ATOM 615 O O . VAL A 1 91 ? -13.743 -5.088 -9.083 1.00 61.28 91 VAL A O 1
ATOM 618 N N . ALA A 1 92 ? -12.610 -5.790 -10.902 1.00 59.94 92 ALA A N 1
ATOM 619 C CA . ALA A 1 92 ? -13.562 -6.794 -11.362 1.00 59.94 92 ALA A CA 1
ATOM 620 C C . ALA A 1 92 ? -13.130 -8.209 -10.937 1.00 59.94 92 ALA A C 1
ATOM 622 O O . ALA A 1 92 ? -11.949 -8.469 -10.687 1.00 59.94 92 ALA A O 1
ATOM 623 N N . GLU A 1 93 ? -14.103 -9.113 -10.819 1.00 64.69 93 GLU A N 1
ATOM 624 C CA . GLU A 1 93 ? -13.899 -10.448 -10.250 1.00 64.69 93 GLU A CA 1
ATOM 625 C C . GLU A 1 93 ? -13.040 -11.404 -11.093 1.00 64.69 93 GLU A C 1
ATOM 627 O O . GLU A 1 93 ? -12.935 -11.291 -12.313 1.00 64.69 93 GLU A O 1
ATOM 632 N N . ASP A 1 94 ? -12.441 -12.358 -10.372 1.00 52.41 94 ASP A N 1
ATOM 633 C CA . ASP A 1 94 ? -12.647 -13.816 -10.488 1.00 52.41 94 ASP A CA 1
ATOM 634 C C . ASP A 1 94 ? -13.670 -14.299 -11.555 1.00 52.41 94 ASP A C 1
ATOM 636 O O . ASP A 1 94 ? -14.670 -13.646 -11.855 1.00 52.41 94 ASP A O 1
ATOM 640 N N . GLU A 1 95 ? -13.479 -15.520 -12.059 1.00 45.06 95 GLU A N 1
ATOM 641 C CA . GLU A 1 95 ? -14.236 -16.151 -13.158 1.00 45.06 95 GLU A CA 1
ATOM 642 C C . GLU A 1 95 ? -15.736 -16.400 -12.840 1.00 45.06 95 GLU A C 1
ATOM 644 O O . GLU A 1 95 ? -16.470 -16.937 -13.668 1.00 45.06 95 GLU A O 1
ATOM 649 N N . THR A 1 96 ? -16.211 -16.000 -11.651 1.00 48.94 96 THR A N 1
ATOM 650 C CA . THR A 1 96 ? -17.559 -16.275 -11.110 1.00 48.94 96 THR A CA 1
ATOM 651 C C . THR A 1 96 ? -18.468 -15.049 -10.872 1.00 48.94 96 THR A C 1
ATOM 653 O O . THR A 1 96 ? -19.663 -15.234 -10.646 1.00 48.94 96 THR A O 1
ATOM 656 N N . GLY A 1 97 ? -17.977 -13.809 -11.023 1.00 53.03 97 GLY A N 1
ATOM 657 C CA . GLY A 1 97 ? -18.804 -12.639 -11.390 1.00 53.03 97 GLY A CA 1
ATOM 658 C C . GLY A 1 97 ? -19.728 -11.967 -10.346 1.00 53.03 97 GLY A C 1
ATOM 659 O O . GLY A 1 97 ? -20.754 -11.413 -10.739 1.00 53.03 97 GLY A O 1
ATOM 660 N N . GLY A 1 98 ? -19.408 -11.971 -9.046 1.00 61.06 98 GLY A N 1
ATOM 661 C CA . GLY A 1 98 ? -20.268 -11.462 -7.960 1.00 61.06 98 GLY A CA 1
ATOM 662 C C . GLY A 1 98 ? -20.037 -10.032 -7.415 1.00 61.06 98 GLY A C 1
ATOM 663 O O . GLY A 1 98 ? -21.014 -9.324 -7.167 1.00 61.06 98 GLY A O 1
ATOM 664 N N . ARG A 1 99 ? -18.796 -9.591 -7.138 1.00 72.44 99 ARG A N 1
ATOM 665 C CA . ARG A 1 99 ? -18.494 -8.332 -6.408 1.00 72.44 99 ARG A CA 1
ATOM 666 C C . ARG A 1 99 ? -17.499 -7.418 -7.127 1.00 72.44 99 ARG A C 1
ATOM 668 O O . ARG A 1 99 ? -16.400 -7.830 -7.468 1.00 72.44 99 ARG A O 1
ATOM 675 N N . GLN A 1 100 ? -17.834 -6.135 -7.252 1.00 80.75 100 GLN A N 1
ATOM 676 C CA . GLN A 1 100 ? -16.922 -5.117 -7.786 1.00 80.75 100 GLN A CA 1
ATOM 677 C C . GLN A 1 100 ? -16.390 -4.199 -6.683 1.00 80.75 100 GLN A C 1
ATOM 679 O O . GLN A 1 100 ? -17.136 -3.774 -5.801 1.00 80.75 100 GLN A O 1
ATOM 684 N N . GLY A 1 101 ? -15.102 -3.868 -6.768 1.00 87.19 101 GLY A N 1
ATOM 685 C CA . GLY A 1 101 ? -14.468 -2.804 -5.989 1.00 87.19 101 GLY A CA 1
ATOM 686 C C . GLY A 1 101 ? -14.131 -1.593 -6.849 1.00 87.19 101 GLY A C 1
ATOM 687 O O . GLY A 1 101 ? -14.167 -1.657 -8.076 1.00 87.19 101 GLY A O 1
ATOM 688 N N . ILE A 1 102 ? -13.753 -0.490 -6.209 1.00 88.56 102 ILE A N 1
ATOM 689 C CA . ILE A 1 102 ? -13.277 0.724 -6.884 1.00 88.56 102 ILE A CA 1
ATOM 690 C C . ILE A 1 102 ? -11.899 1.073 -6.329 1.00 88.56 102 ILE A C 1
ATOM 692 O O . ILE A 1 102 ? -11.736 1.193 -5.112 1.00 88.56 102 ILE A O 1
ATOM 696 N N . VAL A 1 103 ? -10.911 1.272 -7.207 1.00 90.25 103 VAL A N 1
ATOM 697 C CA . VAL A 1 103 ? -9.638 1.888 -6.807 1.00 90.25 103 VAL A CA 1
ATOM 698 C C . VAL A 1 103 ? -9.895 3.368 -6.532 1.00 90.25 103 VAL A C 1
ATOM 700 O O . VAL A 1 103 ? -10.176 4.138 -7.449 1.00 90.25 103 VAL A O 1
ATOM 703 N N . VAL A 1 104 ? -9.810 3.769 -5.265 1.00 91.56 104 VAL A N 1
ATOM 704 C CA . VAL A 1 104 ? -10.028 5.166 -4.852 1.00 91.56 104 VAL A CA 1
ATOM 705 C C . VAL A 1 104 ? -8.742 5.983 -4.883 1.00 91.56 104 VAL A C 1
ATOM 707 O O . VAL A 1 104 ? -8.796 7.196 -5.069 1.00 91.56 104 VAL A O 1
ATOM 710 N N . ARG A 1 105 ? -7.583 5.329 -4.738 1.00 93.25 105 ARG A N 1
ATOM 711 C CA . ARG A 1 105 ? -6.286 6.001 -4.655 1.00 93.25 105 ARG A CA 1
ATOM 712 C C . ARG A 1 105 ? -5.150 5.116 -5.179 1.00 93.25 105 ARG A C 1
ATOM 714 O O . ARG A 1 105 ? -5.138 3.906 -4.968 1.00 93.25 105 ARG A O 1
ATOM 721 N N . THR A 1 106 ? -4.198 5.746 -5.865 1.00 94.00 106 THR A N 1
ATOM 722 C CA . THR A 1 106 ? -3.048 5.137 -6.555 1.00 94.00 106 THR A CA 1
ATOM 723 C C . THR A 1 106 ? -1.749 5.819 -6.140 1.00 94.00 106 THR A C 1
ATOM 725 O O . THR A 1 106 ? -1.688 7.045 -6.157 1.00 94.00 106 THR A O 1
ATOM 728 N N . GLY A 1 107 ? -0.690 5.070 -5.829 1.00 94.62 107 GLY A N 1
ATOM 729 C CA . GLY A 1 107 ? 0.600 5.624 -5.409 1.00 94.62 107 GLY A CA 1
ATOM 730 C C . GLY A 1 107 ? 1.821 4.809 -5.836 1.00 94.62 107 GLY A C 1
ATOM 731 O O . GLY A 1 107 ? 1.804 3.579 -5.878 1.00 94.62 107 GLY A O 1
ATOM 732 N N . VAL A 1 108 ? 2.917 5.510 -6.114 1.00 95.44 108 VAL A N 1
ATOM 733 C CA . VAL A 1 108 ? 4.257 4.936 -6.323 1.00 95.44 108 VAL A CA 1
ATOM 734 C C . VAL A 1 108 ? 5.283 5.868 -5.697 1.00 95.44 108 VAL A C 1
ATOM 736 O O . VAL A 1 108 ? 5.009 7.050 -5.490 1.00 95.44 108 VAL A O 1
ATOM 739 N N . ARG A 1 109 ? 6.484 5.367 -5.420 1.00 94.19 109 ARG A N 1
ATOM 740 C CA . ARG A 1 109 ? 7.585 6.202 -4.941 1.00 94.19 109 ARG A CA 1
ATOM 741 C C . ARG A 1 109 ? 8.905 5.810 -5.589 1.00 94.19 109 ARG A C 1
ATOM 743 O O . ARG A 1 109 ? 9.436 4.746 -5.283 1.00 94.19 109 ARG A O 1
ATOM 750 N N . ALA A 1 110 ? 9.476 6.716 -6.381 1.00 94.31 110 ALA A N 1
ATOM 751 C CA . ALA A 1 110 ? 10.755 6.529 -7.067 1.00 94.31 110 ALA A CA 1
ATOM 752 C C . ALA A 1 110 ? 11.896 6.132 -6.114 1.00 94.31 110 ALA A C 1
ATOM 754 O O . ALA A 1 110 ? 11.860 6.447 -4.924 1.00 94.31 110 ALA A O 1
ATOM 755 N N . LYS A 1 111 ? 12.935 5.459 -6.621 1.00 93.31 111 LYS A N 1
ATOM 756 C CA . LYS A 1 111 ? 14.143 5.108 -5.849 1.00 93.31 111 LYS A CA 1
ATOM 757 C C . LYS A 1 111 ? 14.792 6.373 -5.249 1.00 93.31 111 LYS A C 1
ATOM 759 O O . LYS A 1 111 ? 14.833 7.379 -5.954 1.00 93.31 111 LYS A O 1
ATOM 764 N N . PRO A 1 112 ? 15.284 6.354 -3.992 1.00 92.44 112 PRO A N 1
ATOM 765 C CA . PRO A 1 112 ? 15.985 7.509 -3.441 1.00 92.44 112 PRO A CA 1
ATOM 766 C C . PRO A 1 112 ? 17.260 7.794 -4.242 1.00 92.44 112 PRO A C 1
ATOM 768 O O . PRO A 1 112 ? 17.944 6.859 -4.671 1.00 92.44 112 PRO A O 1
ATOM 771 N N . THR A 1 113 ? 17.577 9.071 -4.440 1.00 92.56 113 THR A N 1
ATOM 772 C CA . THR A 1 113 ? 18.755 9.502 -5.220 1.00 92.56 113 THR A CA 1
ATOM 773 C C . THR A 1 113 ? 19.988 9.726 -4.350 1.00 92.56 113 THR A C 1
ATOM 775 O O . THR A 1 113 ? 21.105 9.734 -4.863 1.00 92.56 113 THR A O 1
ATOM 778 N N . THR A 1 114 ? 19.806 9.860 -3.033 1.00 92.25 114 THR A N 1
ATOM 779 C CA . THR A 1 114 ? 20.888 10.067 -2.061 1.00 92.25 114 THR A CA 1
ATOM 780 C C . THR A 1 114 ? 20.816 9.071 -0.905 1.00 92.25 114 THR A C 1
ATOM 782 O O . THR A 1 114 ? 19.752 8.554 -0.554 1.00 92.25 114 THR A O 1
ATOM 785 N N . GLU A 1 115 ? 21.958 8.818 -0.263 1.00 88.31 115 GLU A N 1
ATOM 786 C CA . GLU A 1 115 ? 22.022 7.965 0.929 1.00 88.31 115 GLU A CA 1
ATOM 787 C C . GLU A 1 115 ? 21.296 8.593 2.134 1.00 88.31 115 GLU A C 1
ATOM 789 O O . GLU A 1 115 ? 20.674 7.883 2.925 1.00 88.31 115 GLU A O 1
ATOM 794 N N . VAL A 1 116 ? 21.325 9.927 2.246 1.00 88.69 116 VAL A N 1
ATOM 795 C CA . VAL A 1 116 ? 20.605 10.679 3.288 1.00 88.69 116 VAL A CA 1
ATOM 796 C C . VAL A 1 116 ? 19.102 10.433 3.171 1.00 88.69 116 VAL A C 1
ATOM 798 O O . VAL A 1 116 ? 18.469 10.071 4.160 1.00 88.69 116 VAL A O 1
ATOM 801 N N . GLU A 1 117 ? 18.550 10.533 1.958 1.00 88.38 117 GLU A N 1
ATOM 802 C CA . GLU A 1 117 ? 17.149 10.207 1.688 1.00 88.38 117 GLU A CA 1
ATOM 803 C C . GLU A 1 117 ? 16.843 8.734 2.002 1.00 88.38 117 GLU A C 1
ATOM 805 O O . GLU A 1 117 ? 15.872 8.439 2.692 1.00 88.38 117 GLU A O 1
ATOM 810 N N . ALA A 1 118 ? 17.685 7.788 1.570 1.00 86.50 118 ALA A N 1
ATOM 811 C CA . ALA A 1 118 ? 17.475 6.362 1.844 1.00 86.50 118 ALA A CA 1
ATOM 812 C C . ALA A 1 118 ? 17.415 6.031 3.356 1.00 86.50 118 ALA A C 1
ATOM 814 O O . ALA A 1 118 ? 16.668 5.140 3.782 1.00 86.50 118 ALA A O 1
ATOM 815 N N . LYS A 1 119 ? 18.172 6.763 4.185 1.00 84.56 119 LYS A N 1
ATOM 816 C CA . LYS A 1 119 ? 18.191 6.598 5.648 1.00 84.56 119 LYS A CA 1
ATOM 817 C C . LYS A 1 119 ? 17.005 7.262 6.357 1.00 84.56 119 LYS A C 1
ATOM 819 O O . LYS A 1 119 ? 16.548 6.709 7.354 1.00 84.56 119 LYS A O 1
ATOM 824 N N . SER A 1 120 ? 16.503 8.397 5.867 1.00 83.06 120 SER A N 1
ATOM 825 C CA . SER A 1 120 ? 15.432 9.174 6.520 1.00 83.06 120 SER A CA 1
ATOM 826 C C . SER A 1 120 ? 14.020 8.910 5.982 1.00 83.06 120 SER A C 1
ATOM 828 O O . SER A 1 120 ? 13.039 9.212 6.656 1.00 83.06 120 SER A O 1
ATOM 830 N N . ARG A 1 121 ? 13.892 8.330 4.784 1.00 86.31 121 ARG A N 1
ATOM 831 C CA . ARG A 1 121 ? 12.621 8.153 4.068 1.00 86.31 121 ARG A CA 1
ATOM 832 C C . ARG A 1 121 ? 11.595 7.279 4.813 1.00 86.31 121 ARG A C 1
ATOM 834 O O . ARG A 1 121 ? 11.859 6.117 5.134 1.00 86.31 121 ARG A O 1
ATOM 841 N N . SER A 1 122 ? 10.393 7.843 4.961 1.00 89.75 122 SER A N 1
ATOM 842 C CA . SER A 1 122 ? 9.130 7.208 5.376 1.00 89.75 122 SER A CA 1
ATOM 843 C C . SER A 1 122 ? 8.647 6.123 4.386 1.00 89.75 122 SER A C 1
ATOM 845 O O . SER A 1 122 ? 8.956 6.211 3.195 1.00 89.75 122 SER A O 1
ATOM 847 N N . PRO A 1 123 ? 7.869 5.106 4.821 1.00 91.56 123 PRO A N 1
ATOM 848 C CA . PRO A 1 123 ? 7.202 4.154 3.932 1.00 91.56 123 PRO A CA 1
ATOM 849 C C . PRO A 1 123 ? 6.055 4.750 3.113 1.00 91.56 123 PRO A C 1
ATOM 851 O O . PRO A 1 123 ? 5.681 4.097 2.134 1.00 91.56 123 PRO A O 1
ATOM 854 N N . ASN A 1 124 ? 5.606 5.978 3.399 1.00 94.81 124 ASN A N 1
ATOM 855 C CA . ASN A 1 124 ? 4.576 6.657 2.616 1.00 94.81 124 ASN A CA 1
ATOM 856 C C . ASN A 1 124 ? 4.916 6.673 1.113 1.00 94.81 124 ASN A C 1
ATOM 858 O O . ASN A 1 124 ? 6.025 7.055 0.713 1.00 94.81 124 ASN A O 1
ATOM 862 N N . LYS A 1 125 ? 3.969 6.244 0.276 1.00 94.94 125 LYS A N 1
ATOM 863 C CA . LYS A 1 125 ? 3.986 6.481 -1.173 1.00 94.94 125 LYS A CA 1
ATOM 864 C C . LYS A 1 125 ? 3.096 7.692 -1.467 1.00 94.94 125 LYS A C 1
ATOM 866 O O . LYS A 1 125 ? 1.933 7.635 -1.079 1.00 94.94 125 LYS A O 1
ATOM 871 N N . PRO A 1 126 ? 3.552 8.729 -2.191 1.00 94.19 126 PRO A N 1
ATOM 872 C CA . PRO A 1 126 ? 2.686 9.829 -2.607 1.00 94.19 126 PRO A CA 1
ATOM 873 C C . PRO A 1 126 ? 1.660 9.374 -3.656 1.00 94.19 126 PRO A C 1
ATOM 875 O O . PRO A 1 126 ? 1.881 8.421 -4.408 1.00 94.19 126 PRO A O 1
ATOM 878 N N . THR A 1 127 ? 0.521 10.063 -3.713 1.00 93.94 127 THR A N 1
ATOM 879 C CA . THR A 1 127 ? -0.568 9.731 -4.641 1.00 93.94 127 THR A CA 1
ATOM 880 C C . THR A 1 127 ? -0.289 10.250 -6.055 1.00 93.94 127 THR A C 1
ATOM 882 O O . THR A 1 127 ? -0.040 11.436 -6.256 1.00 93.94 127 THR A O 1
ATOM 885 N N . VAL A 1 128 ? -0.427 9.379 -7.057 1.00 90.88 128 VAL A N 1
ATOM 886 C CA . VAL A 1 128 ? -0.291 9.698 -8.485 1.00 90.88 128 VAL A CA 1
ATOM 887 C C . VAL A 1 128 ? -1.678 9.860 -9.106 1.00 90.88 128 VAL A C 1
ATOM 889 O O . VAL A 1 128 ? -2.455 8.907 -9.124 1.00 90.88 128 VAL A O 1
ATOM 892 N N . ALA A 1 129 ? -2.004 11.054 -9.610 1.00 83.12 129 ALA A N 1
ATOM 893 C CA . ALA A 1 129 ? -3.328 11.368 -10.171 1.00 83.12 129 ALA A CA 1
ATOM 894 C C . ALA A 1 129 ? -3.660 10.574 -11.447 1.00 83.12 129 ALA A C 1
ATOM 896 O O . ALA A 1 129 ? -4.773 10.080 -11.599 1.00 83.12 129 ALA A O 1
ATOM 897 N N . SER A 1 130 ? -2.673 10.393 -12.325 1.00 79.75 130 SER A N 1
ATOM 898 C CA . SER A 1 130 ? -2.767 9.598 -13.558 1.00 79.75 130 SER A CA 1
ATOM 899 C C . SER A 1 130 ? -2.668 8.083 -13.340 1.00 79.75 130 SER A C 1
ATOM 901 O O . SER A 1 130 ? -2.608 7.335 -14.316 1.00 79.75 130 SER A O 1
ATOM 903 N N . GLY A 1 131 ? -2.518 7.638 -12.087 1.00 85.25 131 GLY A N 1
ATOM 904 C CA . GLY A 1 131 ? -2.056 6.291 -11.760 1.00 85.25 131 GLY A CA 1
ATOM 905 C C . GLY A 1 131 ? -0.731 5.940 -12.441 1.00 85.25 131 GLY A C 1
ATOM 906 O O . GLY A 1 131 ? 0.062 6.814 -12.793 1.00 85.25 131 GLY A O 1
ATOM 907 N N . PHE A 1 132 ? -0.479 4.643 -12.593 1.00 85.81 132 PHE A N 1
ATOM 908 C CA . PHE A 1 132 ? 0.806 4.103 -13.030 1.00 85.81 132 PHE A CA 1
ATOM 909 C C . PHE A 1 132 ? 0.618 2.829 -13.854 1.00 85.81 132 PHE A C 1
ATOM 911 O O . PHE A 1 132 ? -0.386 2.134 -13.733 1.00 85.81 132 PHE A O 1
ATOM 918 N N . THR A 1 133 ? 1.616 2.504 -14.667 1.00 87.44 133 THR A N 1
ATOM 919 C CA . THR A 1 133 ? 1.691 1.231 -15.390 1.00 87.44 133 THR A CA 1
ATOM 920 C C . THR A 1 133 ? 2.222 0.139 -14.475 1.00 87.44 133 THR A C 1
ATOM 922 O O . THR A 1 133 ? 3.065 0.396 -13.622 1.00 87.44 133 THR A O 1
ATOM 925 N N . VAL A 1 134 ? 1.745 -1.089 -14.655 1.00 85.12 134 VAL A N 1
ATOM 926 C CA . VAL A 1 134 ? 2.211 -2.265 -13.914 1.00 85.12 134 VAL A CA 1
ATOM 927 C C . VAL A 1 134 ? 2.701 -3.303 -14.915 1.00 85.12 134 VAL A C 1
ATOM 929 O O . VAL A 1 134 ? 2.040 -3.544 -15.926 1.00 85.12 134 VAL A O 1
ATOM 932 N N . SER A 1 135 ? 3.856 -3.900 -14.637 1.00 84.81 135 SER A N 1
ATOM 933 C CA . SER A 1 135 ? 4.374 -5.084 -15.325 1.00 84.81 135 SER A CA 1
ATOM 934 C C . SER A 1 135 ? 4.639 -6.203 -14.312 1.00 84.81 135 SER A C 1
ATOM 936 O O . SER A 1 135 ? 4.544 -5.995 -13.101 1.00 84.81 135 SER A O 1
ATOM 938 N N . LYS A 1 136 ? 5.054 -7.378 -14.800 1.00 81.62 136 LYS A N 1
ATOM 939 C CA . LYS A 1 136 ? 5.591 -8.469 -13.966 1.00 81.62 136 LYS A CA 1
ATOM 940 C C . LYS A 1 136 ? 6.725 -8.019 -13.023 1.00 81.62 136 LYS A C 1
ATOM 942 O O . LYS A 1 136 ? 6.938 -8.624 -11.981 1.00 81.62 136 LYS A O 1
ATOM 947 N N . ASP A 1 137 ? 7.453 -6.961 -13.389 1.00 85.81 137 ASP A N 1
ATOM 948 C CA . ASP A 1 137 ? 8.615 -6.456 -12.657 1.00 85.81 137 ASP A CA 1
ATOM 949 C C . ASP A 1 137 ? 8.225 -5.393 -11.611 1.00 85.81 137 ASP A C 1
ATOM 951 O O . ASP A 1 137 ? 9.061 -5.004 -10.791 1.00 85.81 137 ASP A O 1
ATOM 955 N N . GLY A 1 138 ? 6.959 -4.956 -11.580 1.00 89.75 138 GLY A N 1
ATOM 956 C CA . GLY A 1 138 ? 6.406 -4.048 -10.574 1.00 89.75 138 GLY A CA 1
ATOM 957 C C . GLY A 1 138 ? 5.538 -2.918 -11.132 1.00 89.75 138 GLY A C 1
ATOM 958 O O . GLY A 1 138 ? 5.364 -2.758 -12.342 1.00 89.75 138 GLY A O 1
ATOM 959 N N . ALA A 1 139 ? 5.027 -2.086 -10.224 1.00 91.81 139 ALA A N 1
ATOM 960 C CA . ALA A 1 139 ? 4.512 -0.761 -10.553 1.00 91.81 139 ALA A CA 1
ATOM 961 C C . ALA A 1 139 ? 5.643 0.157 -11.067 1.00 91.81 139 ALA A C 1
ATOM 963 O O . ALA A 1 139 ? 6.655 0.369 -10.394 1.00 91.81 139 ALA A O 1
ATOM 964 N N . LEU A 1 140 ? 5.474 0.717 -12.265 1.00 91.25 140 LEU A N 1
ATOM 965 C CA . LEU A 1 140 ? 6.441 1.603 -12.905 1.00 91.25 140 LEU A CA 1
ATOM 966 C C . LEU A 1 140 ? 6.622 2.884 -12.081 1.00 91.25 140 LEU A C 1
ATOM 968 O O . LEU A 1 140 ? 5.655 3.549 -11.715 1.00 91.25 140 LEU A O 1
ATOM 972 N N . GLY A 1 141 ? 7.879 3.231 -11.803 1.00 92.00 141 GLY A N 1
ATOM 973 C CA . GLY A 1 141 ? 8.227 4.357 -10.935 1.00 92.00 141 GLY A CA 1
ATOM 974 C C . GLY A 1 141 ? 8.148 4.048 -9.436 1.00 92.00 141 GLY A C 1
ATOM 975 O O . GLY A 1 141 ? 8.442 4.936 -8.639 1.00 92.00 141 GLY A O 1
ATOM 976 N N . ASP A 1 142 ? 7.803 2.821 -9.028 1.00 95.62 142 ASP A N 1
ATOM 977 C CA . ASP A 1 142 ? 7.811 2.418 -7.622 1.00 95.62 142 ASP A CA 1
ATOM 978 C C . ASP A 1 142 ? 9.133 1.775 -7.182 1.00 95.62 142 ASP A C 1
ATOM 980 O O . ASP A 1 142 ? 9.778 1.030 -7.919 1.00 95.62 142 ASP A O 1
ATOM 984 N N . TYR A 1 143 ? 9.521 2.036 -5.934 1.00 94.44 143 TYR A N 1
ATOM 985 C CA . TYR A 1 143 ? 10.692 1.453 -5.297 1.00 94.44 143 TYR A CA 1
ATOM 986 C C . TYR A 1 143 ? 10.386 1.021 -3.861 1.00 94.44 143 TYR A C 1
ATOM 988 O O . TYR A 1 143 ? 10.261 1.826 -2.924 1.00 94.44 143 TYR A O 1
ATOM 996 N N . ASN A 1 144 ? 10.350 -0.298 -3.686 1.00 93.12 144 ASN A N 1
ATOM 997 C CA . ASN A 1 144 ? 10.358 -0.963 -2.393 1.00 93.12 144 ASN A CA 1
ATOM 998 C C . ASN A 1 144 ? 11.778 -1.484 -2.115 1.00 93.12 144 ASN A C 1
ATOM 1000 O O . ASN A 1 144 ? 12.267 -2.381 -2.801 1.00 93.12 144 ASN A O 1
ATOM 1004 N N . GLN A 1 145 ? 12.439 -0.918 -1.100 1.00 91.50 145 GLN A N 1
ATOM 1005 C CA . GLN A 1 145 ? 13.824 -1.252 -0.762 1.00 91.50 145 GLN A CA 1
ATOM 1006 C C . GLN A 1 145 ? 13.994 -2.724 -0.373 1.00 91.50 145 GLN A C 1
ATOM 1008 O O . GLN A 1 145 ? 14.906 -3.368 -0.875 1.00 91.50 145 GLN A O 1
ATOM 1013 N N . TYR A 1 146 ? 13.111 -3.270 0.467 1.00 91.19 146 TYR A N 1
ATOM 1014 C CA . TYR A 1 146 ? 13.193 -4.669 0.898 1.00 91.19 146 TYR A CA 1
ATOM 1015 C C . TYR A 1 146 ? 13.027 -5.629 -0.288 1.00 91.19 146 TYR A C 1
ATOM 1017 O O . TYR A 1 146 ? 13.826 -6.551 -0.461 1.00 91.19 146 TYR A O 1
ATOM 1025 N N . ARG A 1 147 ? 12.058 -5.352 -1.172 1.00 93.06 147 ARG A N 1
ATOM 1026 C CA . ARG A 1 147 ? 11.881 -6.096 -2.427 1.00 93.06 147 ARG A CA 1
ATOM 1027 C C . ARG A 1 147 ? 13.147 -6.054 -3.292 1.00 93.06 147 ARG A C 1
ATOM 1029 O O . ARG A 1 147 ? 13.559 -7.090 -3.807 1.00 93.06 147 ARG A O 1
ATOM 1036 N N . ALA A 1 148 ? 13.777 -4.887 -3.421 1.00 92.62 148 ALA A N 1
ATOM 1037 C CA . ALA A 1 148 ? 14.970 -4.715 -4.243 1.00 92.62 148 ALA A CA 1
ATOM 1038 C C . ALA A 1 148 ? 16.224 -5.388 -3.662 1.00 92.62 148 ALA A C 1
ATOM 1040 O O . ALA A 1 148 ? 16.942 -6.062 -4.399 1.00 92.62 148 ALA A O 1
ATOM 1041 N N . THR A 1 149 ? 16.498 -5.223 -2.363 1.00 92.56 149 THR A N 1
ATOM 1042 C CA . THR A 1 149 ? 17.773 -5.645 -1.755 1.00 92.56 149 THR A CA 1
ATOM 1043 C C . THR A 1 149 ? 17.732 -7.036 -1.132 1.00 92.56 149 THR A C 1
ATOM 1045 O O . THR A 1 149 ? 18.730 -7.744 -1.199 1.00 92.56 149 THR A O 1
ATOM 1048 N N . ALA A 1 150 ? 16.612 -7.440 -0.523 1.00 93.31 150 ALA A N 1
ATOM 1049 C CA . ALA A 1 150 ? 16.486 -8.742 0.140 1.00 93.31 150 ALA A CA 1
ATOM 1050 C C . ALA A 1 150 ? 15.840 -9.799 -0.768 1.00 93.31 150 ALA A C 1
ATOM 1052 O O . ALA A 1 150 ? 16.255 -10.954 -0.756 1.00 93.31 150 ALA A O 1
ATOM 1053 N N . LEU A 1 151 ? 14.861 -9.401 -1.590 1.00 92.31 151 LEU A N 1
ATOM 1054 C CA . LEU A 1 151 ? 14.075 -10.322 -2.425 1.00 92.31 151 LEU A CA 1
ATOM 1055 C C . LEU A 1 151 ? 14.441 -10.286 -3.918 1.00 92.31 151 LEU A C 1
ATOM 1057 O O . LEU A 1 151 ? 13.672 -10.771 -4.743 1.00 92.31 151 LEU A O 1
ATOM 1061 N N . LYS A 1 152 ? 15.590 -9.698 -4.282 1.00 94.56 152 LYS A N 1
ATOM 1062 C CA . LYS A 1 152 ? 16.127 -9.659 -5.661 1.00 94.56 152 LYS A CA 1
ATOM 1063 C C . LYS A 1 152 ? 15.128 -9.141 -6.718 1.00 94.56 152 LYS A C 1
ATOM 1065 O O . LYS A 1 152 ? 15.139 -9.597 -7.855 1.00 94.56 152 LYS A O 1
ATOM 1070 N N . ASN A 1 153 ? 14.272 -8.186 -6.347 1.00 91.94 153 ASN A N 1
ATOM 1071 C CA . ASN A 1 153 ? 13.144 -7.695 -7.151 1.00 91.94 153 ASN A CA 1
ATOM 1072 C C . ASN A 1 153 ? 12.124 -8.780 -7.555 1.00 91.94 153 ASN A C 1
ATOM 1074 O O . ASN A 1 153 ? 11.589 -8.712 -8.659 1.00 91.94 153 ASN A O 1
ATOM 1078 N N . THR A 1 154 ? 11.820 -9.746 -6.674 1.00 91.88 154 THR A N 1
ATOM 1079 C CA . THR A 1 154 ? 10.853 -10.825 -6.968 1.00 91.88 154 THR A CA 1
ATOM 1080 C C . THR A 1 154 ? 9.572 -10.299 -7.642 1.00 91.88 154 THR A C 1
ATOM 1082 O O . THR A 1 154 ? 9.017 -9.288 -7.179 1.00 91.88 154 THR A O 1
ATOM 1085 N N . PRO A 1 155 ? 9.089 -10.934 -8.730 1.00 88.25 155 PRO A N 1
ATOM 1086 C CA . PRO A 1 155 ? 7.799 -10.595 -9.322 1.00 88.25 155 PRO A CA 1
ATOM 1087 C C . PRO A 1 155 ? 6.650 -10.803 -8.327 1.00 88.25 155 PRO A C 1
ATOM 1089 O O . PRO A 1 155 ? 5.679 -10.058 -8.386 1.00 88.25 155 PRO A O 1
ATOM 1092 N N . ASP A 1 156 ? 6.805 -11.703 -7.346 1.00 90.62 156 ASP A N 1
ATOM 1093 C CA . ASP A 1 156 ? 5.771 -12.114 -6.380 1.00 90.62 156 ASP A CA 1
ATOM 1094 C C . ASP A 1 156 ? 5.273 -10.984 -5.458 1.00 90.62 156 ASP A C 1
ATOM 1096 O O . ASP A 1 156 ? 4.288 -11.145 -4.745 1.00 90.62 156 ASP A O 1
ATOM 1100 N N . ARG A 1 157 ? 5.945 -9.823 -5.470 1.00 93.06 157 ARG A N 1
ATOM 1101 C CA . ARG A 1 157 ? 5.561 -8.602 -4.737 1.00 93.06 157 ARG A CA 1
ATOM 1102 C C . ARG A 1 157 ? 5.491 -7.369 -5.647 1.00 93.06 157 ARG A C 1
ATOM 1104 O O . ARG A 1 157 ? 5.900 -6.279 -5.245 1.00 93.06 157 ARG A O 1
ATOM 1111 N N . ALA A 1 158 ? 5.053 -7.538 -6.894 1.00 90.81 158 ALA A N 1
ATOM 1112 C CA . ALA A 1 158 ? 5.030 -6.479 -7.905 1.00 90.81 158 ALA A CA 1
ATOM 1113 C C . ALA A 1 158 ? 4.049 -5.326 -7.594 1.00 90.81 158 ALA A C 1
ATOM 1115 O O . ALA A 1 158 ? 4.319 -4.186 -7.984 1.00 90.81 158 ALA A O 1
ATOM 1116 N N . LEU A 1 159 ? 2.953 -5.594 -6.875 1.00 92.44 159 LEU A N 1
ATOM 1117 C CA . LEU A 1 159 ? 1.929 -4.607 -6.507 1.00 92.44 159 LEU A CA 1
ATOM 1118 C C . LEU A 1 159 ? 1.537 -4.731 -5.022 1.00 92.44 159 LEU A C 1
ATOM 1120 O O . LEU A 1 159 ? 1.310 -5.841 -4.553 1.00 92.44 159 LEU A O 1
ATOM 1124 N N . SER A 1 160 ? 1.404 -3.623 -4.282 1.00 94.31 160 SER A N 1
ATOM 1125 C CA . SER A 1 160 ? 0.836 -3.625 -2.919 1.00 94.31 160 SER A CA 1
ATOM 1126 C C . SER A 1 160 ? -0.574 -3.022 -2.843 1.00 94.31 160 SER A C 1
ATOM 1128 O O . SER A 1 160 ? -0.863 -2.014 -3.488 1.00 94.31 160 SER A O 1
ATOM 1130 N N . ILE A 1 161 ? -1.452 -3.629 -2.040 1.00 93.38 161 ILE A N 1
ATOM 1131 C CA . ILE A 1 161 ? -2.891 -3.315 -1.955 1.00 93.38 161 ILE A CA 1
ATOM 1132 C C . ILE A 1 161 ? -3.287 -3.035 -0.508 1.00 93.38 161 ILE A C 1
ATOM 1134 O O . ILE A 1 161 ? -2.892 -3.781 0.379 1.00 93.38 161 ILE A O 1
ATOM 1138 N N . MET A 1 162 ? -4.121 -2.026 -0.277 1.00 93.50 162 MET A N 1
ATOM 1139 C CA . MET A 1 162 ? -4.845 -1.810 0.979 1.00 93.50 162 MET A CA 1
ATOM 1140 C C . MET A 1 162 ? -6.338 -1.637 0.679 1.00 93.50 162 MET A C 1
ATOM 1142 O O . MET A 1 162 ? -6.724 -1.300 -0.444 1.00 93.50 162 MET A O 1
ATOM 1146 N N . THR A 1 163 ? -7.186 -1.841 1.679 1.00 93.88 163 THR A N 1
ATOM 1147 C CA . THR A 1 163 ? -8.638 -1.671 1.571 1.00 93.88 163 THR A CA 1
ATOM 1148 C C . THR A 1 163 ? -9.150 -0.611 2.551 1.00 93.88 163 THR A C 1
ATOM 1150 O O . THR A 1 163 ? -8.554 -0.365 3.602 1.00 93.88 163 THR A O 1
ATOM 1153 N N . THR A 1 164 ? -10.249 0.070 2.209 1.00 94.81 164 THR A N 1
ATOM 1154 C CA . THR A 1 164 ? -10.777 1.174 3.034 1.00 94.81 164 THR A CA 1
ATOM 1155 C C . THR A 1 164 ? -11.344 0.727 4.381 1.00 94.81 164 THR A C 1
ATOM 1157 O O . THR A 1 164 ? -11.401 1.542 5.294 1.00 94.81 164 THR A O 1
ATOM 1160 N N . ASP A 1 165 ? -11.752 -0.537 4.528 1.00 93.62 165 ASP A N 1
ATOM 1161 C CA . ASP A 1 165 ? -12.160 -1.117 5.817 1.00 93.62 165 ASP A CA 1
ATOM 1162 C C . ASP A 1 165 ? -10.973 -1.241 6.787 1.00 93.62 165 ASP A C 1
ATOM 1164 O O . ASP A 1 165 ? -11.095 -0.851 7.945 1.00 93.62 165 ASP A O 1
ATOM 1168 N N . VAL A 1 166 ? -9.805 -1.681 6.305 1.00 93.38 166 VAL A N 1
ATOM 1169 C CA . VAL A 1 166 ? -8.555 -1.738 7.085 1.00 93.38 166 VAL A CA 1
ATOM 1170 C C . VAL A 1 166 ? -8.083 -0.340 7.490 1.00 93.38 166 VAL A C 1
ATOM 1172 O O . VAL A 1 166 ? -7.712 -0.127 8.643 1.00 93.38 166 VAL A O 1
ATOM 1175 N N . LEU A 1 167 ? -8.140 0.632 6.571 1.00 95.00 167 LEU A N 1
ATOM 1176 C CA . LEU A 1 167 ? -7.802 2.026 6.881 1.00 95.00 167 LEU A CA 1
ATOM 1177 C C . LEU A 1 167 ? -8.741 2.603 7.951 1.00 95.00 167 LEU A C 1
ATOM 1179 O O . LEU A 1 167 ? -8.271 3.177 8.930 1.00 95.00 167 LEU A O 1
ATOM 1183 N N . ALA A 1 168 ? -10.053 2.406 7.796 1.00 95.12 168 ALA A N 1
ATOM 1184 C CA . ALA A 1 168 ? -11.049 2.895 8.745 1.00 95.12 168 ALA A CA 1
ATOM 1185 C C . ALA A 1 168 ? -10.926 2.232 10.129 1.00 95.12 168 ALA A C 1
ATOM 1187 O O . ALA A 1 168 ? -11.105 2.913 11.135 1.00 95.12 168 ALA A O 1
ATOM 1188 N N . ALA A 1 169 ? -10.588 0.939 10.196 1.00 94.06 169 ALA A N 1
ATOM 1189 C CA . ALA A 1 169 ? -10.340 0.240 11.457 1.00 94.06 169 ALA A CA 1
ATOM 1190 C C . ALA A 1 169 ? -9.129 0.828 12.205 1.00 94.06 169 ALA A C 1
ATOM 1192 O O . ALA A 1 169 ? -9.256 1.216 13.364 1.00 94.06 169 ALA A O 1
ATOM 1193 N N . LEU A 1 170 ? -7.994 1.009 11.519 1.00 94.06 170 LEU A N 1
ATOM 1194 C CA . LEU A 1 170 ? -6.799 1.640 12.099 1.00 94.06 170 LEU A CA 1
ATOM 1195 C C . LEU A 1 170 ? -7.071 3.081 12.564 1.00 94.06 170 LEU A C 1
ATOM 1197 O O . LEU A 1 170 ? -6.640 3.481 13.644 1.00 94.06 170 LEU A O 1
ATOM 1201 N N . GLN A 1 171 ? -7.828 3.857 11.787 1.00 95.38 171 GLN A N 1
ATOM 1202 C CA . GLN A 1 171 ? -8.238 5.207 12.184 1.00 95.38 171 GLN A CA 1
ATOM 1203 C C . GLN A 1 171 ? -9.168 5.192 13.412 1.00 95.38 171 GLN A C 1
ATOM 1205 O O . GLN A 1 171 ? -9.014 6.029 14.303 1.00 95.38 171 GLN A O 1
ATOM 1210 N N . ALA A 1 172 ? -10.084 4.222 13.513 1.00 95.06 172 ALA A N 1
ATOM 1211 C CA . ALA A 1 172 ? -10.970 4.052 14.669 1.00 95.06 172 ALA A CA 1
ATOM 1212 C C . ALA A 1 172 ? -10.225 3.635 15.954 1.00 95.06 172 ALA A C 1
ATOM 1214 O O . ALA A 1 172 ? -10.653 3.997 17.048 1.00 95.06 172 ALA A O 1
ATOM 1215 N N . GLU A 1 173 ? -9.087 2.946 15.837 1.00 92.88 173 GLU A N 1
ATOM 1216 C CA . GLU A 1 173 ? -8.164 2.668 16.951 1.00 92.88 173 GLU A CA 1
ATOM 1217 C C . GLU A 1 173 ? -7.334 3.893 17.400 1.00 92.88 173 GLU A C 1
ATOM 1219 O O . GLU A 1 173 ? -6.588 3.817 18.377 1.00 92.88 173 GLU A O 1
ATOM 1224 N N . GLY A 1 174 ? -7.446 5.039 16.718 1.00 94.50 174 GLY A N 1
ATOM 1225 C CA . GLY A 1 174 ? -6.698 6.257 17.049 1.00 94.50 174 GLY A CA 1
ATOM 1226 C C . GLY A 1 174 ? -5.304 6.340 16.412 1.00 94.50 174 GLY A C 1
ATOM 1227 O O . GLY A 1 174 ? -4.443 7.105 16.874 1.00 94.50 174 GLY A O 1
ATOM 1228 N N . TRP A 1 175 ? -5.051 5.574 15.348 1.00 95.44 175 TRP A N 1
ATOM 1229 C CA . TRP A 1 175 ? -3.882 5.773 14.494 1.00 95.44 175 TRP A CA 1
ATOM 1230 C C . TRP A 1 175 ? -4.142 6.921 13.515 1.00 95.44 175 TRP A C 1
ATOM 1232 O O . TRP A 1 175 ? -5.137 6.920 12.794 1.00 95.44 175 TRP A O 1
ATOM 1242 N N . ALA A 1 176 ? -3.231 7.897 13.464 1.00 95.44 176 ALA A N 1
ATOM 1243 C CA . ALA A 1 176 ? -3.307 9.054 12.562 1.00 95.44 176 ALA A CA 1
ATOM 1244 C C . ALA A 1 176 ? -2.869 8.683 11.129 1.00 95.44 176 ALA A C 1
ATOM 1246 O O . ALA A 1 176 ? -2.039 9.354 10.524 1.00 95.44 176 ALA A O 1
ATOM 1247 N N . LEU A 1 177 ? -3.372 7.548 10.644 1.00 94.06 177 LEU A N 1
ATOM 1248 C CA . LEU A 1 177 ? -2.951 6.903 9.413 1.00 94.06 177 LEU A CA 1
ATOM 1249 C C . LEU A 1 177 ? -3.645 7.533 8.204 1.00 94.06 177 LEU A C 1
ATOM 1251 O O . LEU A 1 177 ? -4.874 7.577 8.154 1.00 94.06 177 LEU A O 1
ATOM 1255 N N . GLU A 1 178 ? -2.861 7.940 7.210 1.00 95.44 178 GLU A N 1
ATOM 1256 C CA . GLU A 1 178 ? -3.350 8.523 5.961 1.00 95.44 178 GLU A CA 1
ATOM 1257 C C . GLU A 1 178 ? -3.164 7.583 4.758 1.00 95.44 178 GLU A C 1
ATOM 1259 O O . GLU A 1 178 ? -2.389 6.621 4.775 1.00 95.44 178 GLU A O 1
ATOM 1264 N N . GLU A 1 179 ? -3.883 7.875 3.671 1.00 95.44 179 GLU A N 1
ATOM 1265 C CA . GLU A 1 179 ? -3.775 7.131 2.411 1.00 95.44 179 GLU A CA 1
ATOM 1266 C C . GLU A 1 179 ? -2.331 7.189 1.860 1.00 95.44 179 GLU A C 1
ATOM 1268 O O . GLU A 1 179 ? -1.798 8.261 1.563 1.00 95.44 179 GLU A O 1
ATOM 1273 N N . GLY A 1 180 ? -1.694 6.030 1.671 1.00 95.06 180 GLY A N 1
ATOM 1274 C CA . GLY A 1 180 ? -0.316 5.895 1.193 1.00 95.06 180 GLY A CA 1
ATOM 1275 C C . GLY A 1 180 ? 0.724 5.549 2.253 1.00 95.06 180 GLY A C 1
ATOM 1276 O O . GLY A 1 180 ? 1.809 5.098 1.875 1.00 95.06 180 GLY A O 1
ATOM 1277 N N . ASP A 1 181 ? 0.435 5.733 3.545 1.00 95.81 181 ASP A N 1
ATOM 1278 C CA . ASP A 1 181 ? 1.419 5.619 4.632 1.00 95.81 181 ASP A CA 1
ATOM 1279 C C . ASP A 1 181 ? 2.019 4.222 4.792 1.00 95.81 181 ASP A C 1
ATOM 1281 O O . ASP A 1 181 ? 3.232 4.081 4.973 1.00 95.81 181 ASP A O 1
ATOM 1285 N N . LEU A 1 182 ? 1.199 3.177 4.663 1.00 94.81 182 LEU A N 1
ATOM 1286 C CA . LEU A 1 182 ? 1.672 1.794 4.764 1.00 94.81 182 LEU A CA 1
ATOM 1287 C C . LEU A 1 182 ? 2.438 1.334 3.508 1.00 94.81 182 LEU A C 1
ATOM 1289 O O . LEU A 1 182 ? 2.956 0.217 3.460 1.00 94.81 182 LEU A O 1
ATOM 1293 N N . GLY A 1 183 ? 2.559 2.197 2.495 1.00 94.50 183 GLY A N 1
ATOM 1294 C CA . GLY A 1 183 ? 3.286 1.915 1.265 1.00 94.50 183 GLY A CA 1
ATOM 1295 C C . GLY A 1 183 ? 2.504 1.039 0.286 1.00 94.50 183 GLY A C 1
ATOM 1296 O O . GLY A 1 183 ? 3.112 0.292 -0.494 1.00 94.50 183 GLY A O 1
ATOM 1297 N N . GLU A 1 184 ? 1.174 1.118 0.288 1.00 94.50 184 GLU A N 1
ATOM 1298 C CA . GLU A 1 184 ? 0.321 0.501 -0.723 1.00 94.50 184 GLU A CA 1
ATOM 1299 C C . GLU A 1 184 ? 0.413 1.238 -2.071 1.00 94.50 184 GLU A C 1
ATOM 1301 O O . GLU A 1 184 ? 0.532 2.467 -2.136 1.00 94.50 184 GLU A O 1
ATOM 1306 N N . ASN A 1 185 ? 0.368 0.483 -3.170 1.00 95.69 185 ASN A N 1
ATOM 1307 C CA . ASN A 1 185 ? 0.242 1.045 -4.511 1.00 95.69 185 ASN A CA 1
ATOM 1308 C C . ASN A 1 185 ? -1.207 1.393 -4.860 1.00 95.69 185 ASN A C 1
ATOM 1310 O O . ASN A 1 185 ? -1.428 2.360 -5.586 1.00 95.69 185 ASN A O 1
ATOM 1314 N N . ILE A 1 186 ? -2.177 0.619 -4.369 1.00 93.69 186 ILE A N 1
ATOM 1315 C CA . ILE A 1 186 ? -3.605 0.895 -4.547 1.00 93.69 186 ILE A CA 1
ATOM 1316 C C . ILE A 1 186 ? -4.372 0.792 -3.232 1.00 93.69 186 ILE A C 1
ATOM 1318 O O . ILE A 1 186 ? -4.145 -0.124 -2.444 1.00 93.69 186 ILE A O 1
ATOM 1322 N N . LEU A 1 187 ? -5.323 1.705 -3.052 1.00 94.19 187 LEU A N 1
ATOM 1323 C CA . LEU A 1 187 ? -6.358 1.637 -2.027 1.00 94.19 187 LEU A CA 1
ATOM 1324 C C . LEU A 1 187 ? -7.697 1.333 -2.706 1.00 94.19 187 LEU A C 1
ATOM 1326 O O . LEU A 1 187 ? -8.097 2.033 -3.644 1.00 94.19 187 LEU A O 1
ATOM 1330 N N . VAL A 1 188 ? -8.381 0.290 -2.239 1.00 93.25 188 VAL A N 1
ATOM 1331 C CA . VAL A 1 188 ? -9.637 -0.211 -2.815 1.00 93.25 188 VAL A CA 1
ATOM 1332 C C . VAL A 1 188 ? -10.792 -0.027 -1.833 1.00 93.25 188 VAL A C 1
ATOM 1334 O O . VAL A 1 188 ? -10.658 -0.302 -0.643 1.00 93.25 188 VAL A O 1
ATOM 1337 N N . THR A 1 189 ? -11.949 0.403 -2.335 1.00 91.69 189 THR A N 1
ATOM 1338 C CA . THR A 1 189 ? -13.220 0.395 -1.596 1.00 91.69 189 THR A CA 1
ATOM 1339 C C . THR A 1 189 ? -14.236 -0.549 -2.243 1.00 91.69 189 THR A C 1
ATOM 1341 O O . THR A 1 189 ? -14.042 -0.997 -3.373 1.00 91.69 189 THR A O 1
ATOM 1344 N N . GLY A 1 190 ? -15.309 -0.893 -1.527 1.00 89.56 190 GLY A N 1
ATOM 1345 C CA . GLY A 1 190 ? -16.333 -1.857 -1.967 1.00 89.56 190 GLY A CA 1
ATOM 1346 C C . GLY A 1 190 ? -15.938 -3.337 -1.835 1.00 89.56 190 GLY A C 1
ATOM 1347 O O . GLY A 1 190 ? -16.812 -4.199 -1.789 1.00 89.56 190 GLY A O 1
ATOM 1348 N N . LEU A 1 191 ? -14.643 -3.638 -1.687 1.00 91.12 191 LEU A N 1
ATOM 1349 C CA . LEU A 1 191 ? -14.124 -4.974 -1.384 1.00 91.12 191 LEU A CA 1
ATOM 1350 C C . LEU A 1 191 ? -13.418 -4.956 -0.018 1.00 91.12 191 LEU A C 1
ATOM 1352 O O . LEU A 1 191 ? -12.490 -4.164 0.152 1.00 91.12 191 LEU A O 1
ATOM 1356 N N . PRO A 1 192 ? -13.835 -5.796 0.950 1.00 90.81 192 PRO A N 1
ATOM 1357 C CA . PRO A 1 192 ? -13.177 -5.884 2.250 1.00 90.81 192 PRO A CA 1
ATOM 1358 C C . PRO A 1 192 ? -11.851 -6.646 2.147 1.00 90.81 192 PRO A C 1
ATOM 1360 O O . PRO A 1 192 ? -11.683 -7.469 1.243 1.00 90.81 192 PRO A O 1
ATOM 1363 N N . TYR A 1 193 ? -10.953 -6.474 3.120 1.00 90.50 193 TYR A N 1
ATOM 1364 C CA . TYR A 1 193 ? -9.671 -7.200 3.160 1.00 90.50 193 TYR A CA 1
ATOM 1365 C C . TYR A 1 193 ? -9.846 -8.725 3.017 1.00 90.50 193 TYR A C 1
ATOM 1367 O O . TYR A 1 193 ? -9.140 -9.374 2.248 1.00 90.50 193 TYR A O 1
ATOM 1375 N N . SER A 1 194 ? -10.874 -9.297 3.656 1.00 89.50 194 SER A N 1
ATOM 1376 C CA . SER A 1 194 ? -11.197 -10.737 3.604 1.00 89.50 194 SER A CA 1
ATOM 1377 C C . SER A 1 194 ? -11.545 -11.293 2.209 1.00 89.50 194 SER A C 1
ATOM 1379 O O . SER A 1 194 ? -11.662 -12.517 2.045 1.00 89.50 194 SER A O 1
ATOM 1381 N N . TRP A 1 195 ? -11.713 -10.420 1.208 1.00 89.94 195 TRP A N 1
ATOM 1382 C CA . TRP A 1 195 ? -11.845 -10.778 -0.204 1.00 89.94 195 TRP A CA 1
ATOM 1383 C C . TRP A 1 195 ? -10.480 -11.040 -0.864 1.00 89.94 195 TRP A C 1
ATOM 1385 O O . TRP A 1 195 ? -10.418 -11.892 -1.743 1.00 89.94 195 TRP A O 1
ATOM 1395 N N . PHE A 1 196 ? -9.391 -10.396 -0.430 1.00 89.56 196 PHE A N 1
ATOM 1396 C CA . PHE A 1 196 ? -8.038 -10.520 -0.999 1.00 89.56 196 PHE A CA 1
ATOM 1397 C C . PHE A 1 196 ? -7.265 -11.711 -0.403 1.00 89.56 196 PHE A C 1
ATOM 1399 O O . PHE A 1 196 ? -6.286 -11.558 0.323 1.00 89.56 196 PHE A O 1
ATOM 1406 N N . ARG A 1 197 ? -7.729 -12.929 -0.697 1.00 89.00 197 ARG A N 1
ATOM 1407 C CA . ARG A 1 197 ? -7.135 -14.184 -0.200 1.00 89.00 197 ARG A CA 1
ATOM 1408 C C . ARG A 1 197 ? -6.015 -14.683 -1.106 1.00 89.00 197 ARG A C 1
ATOM 1410 O O . ARG A 1 197 ? -6.152 -14.595 -2.319 1.00 89.00 197 ARG A O 1
ATOM 1417 N N . VAL A 1 198 ? -4.969 -15.278 -0.531 1.00 89.12 198 VAL A N 1
ATOM 1418 C CA . VAL A 1 198 ? -3.867 -15.907 -1.288 1.00 89.12 198 VAL A CA 1
ATOM 1419 C C . VAL A 1 198 ? -4.397 -16.897 -2.337 1.00 89.12 198 VAL A C 1
ATOM 1421 O O . VAL A 1 198 ? -5.337 -17.645 -2.069 1.00 89.12 198 VAL A O 1
ATOM 1424 N N . GLY A 1 199 ? -3.817 -16.862 -3.538 1.00 87.19 199 GLY A N 1
ATOM 1425 C CA . GLY A 1 199 ? -4.238 -17.610 -4.725 1.00 87.19 199 GLY A CA 1
ATOM 1426 C C . GLY A 1 199 ? -5.414 -16.989 -5.490 1.00 87.19 199 GLY A C 1
ATOM 1427 O O . GLY A 1 199 ? -5.705 -17.416 -6.606 1.00 87.19 199 GLY A O 1
ATOM 1428 N N . ARG A 1 200 ? -6.100 -15.971 -4.946 1.00 87.88 200 ARG A N 1
ATOM 1429 C CA . ARG A 1 200 ? -7.188 -15.296 -5.666 1.00 87.88 200 ARG A CA 1
ATOM 1430 C C . ARG A 1 200 ? -6.652 -14.460 -6.813 1.00 87.88 200 ARG A C 1
ATOM 1432 O O . ARG A 1 200 ? -5.797 -13.600 -6.601 1.00 87.88 200 ARG A O 1
ATOM 1439 N N . ARG A 1 201 ? -7.277 -14.618 -7.980 1.00 87.94 201 ARG A N 1
ATOM 1440 C CA . ARG A 1 201 ? -7.116 -13.726 -9.127 1.00 87.94 201 ARG A CA 1
ATOM 1441 C C . ARG A 1 201 ? -8.232 -12.692 -9.214 1.00 87.94 201 ARG A C 1
ATOM 1443 O O . ARG A 1 201 ? -9.360 -12.946 -8.802 1.00 87.94 201 ARG A O 1
ATOM 1450 N N . PHE A 1 202 ? -7.895 -11.517 -9.728 1.00 85.31 202 PHE A N 1
ATOM 1451 C CA . PHE A 1 202 ? -8.827 -10.418 -9.968 1.00 85.31 202 PHE A CA 1
ATOM 1452 C C . PHE A 1 202 ? -8.294 -9.492 -11.058 1.00 85.31 202 PHE A C 1
ATOM 1454 O O . PHE A 1 202 ? -7.088 -9.422 -11.294 1.00 85.31 202 PHE A O 1
ATOM 1461 N N . VAL A 1 203 ? -9.184 -8.748 -11.710 1.00 84.25 203 VAL A N 1
ATOM 1462 C CA . VAL A 1 203 ? -8.798 -7.771 -12.730 1.00 84.25 203 VAL A CA 1
ATOM 1463 C C . VAL A 1 203 ? -8.859 -6.372 -12.136 1.00 84.25 203 VAL A C 1
ATOM 1465 O O . VAL A 1 203 ? -9.893 -5.942 -11.631 1.00 84.25 203 VAL A O 1
ATOM 1468 N N . VAL A 1 204 ? -7.760 -5.629 -12.227 1.00 82.75 204 VAL A N 1
ATOM 1469 C CA . VAL A 1 204 ? -7.730 -4.186 -11.972 1.00 82.75 204 VAL A CA 1
ATOM 1470 C C . VAL A 1 204 ? -7.388 -3.507 -13.293 1.00 82.75 204 VAL A C 1
ATOM 1472 O O . VAL A 1 204 ? -6.291 -3.683 -13.817 1.00 82.75 204 VAL A O 1
ATOM 1475 N N . GLY A 1 205 ? -8.356 -2.795 -13.881 1.00 79.50 205 GLY A N 1
ATOM 1476 C CA . GLY A 1 205 ? -8.258 -2.243 -15.241 1.00 79.50 205 GLY A CA 1
ATOM 1477 C C . GLY A 1 205 ? -7.917 -3.299 -16.308 1.00 79.50 205 GLY A C 1
ATOM 1478 O O . GLY A 1 205 ? -8.757 -4.135 -16.611 1.00 79.50 205 GLY A O 1
ATOM 1479 N N . SER A 1 206 ? -6.716 -3.252 -16.905 1.00 75.31 206 SER A N 1
ATOM 1480 C CA . SER A 1 206 ? -6.216 -4.252 -17.873 1.00 75.31 206 SER A CA 1
ATOM 1481 C C . SER A 1 206 ? -5.204 -5.267 -17.313 1.00 75.31 206 SER A C 1
ATOM 1483 O O . SER A 1 206 ? -4.703 -6.093 -18.080 1.00 75.31 206 SER A O 1
ATOM 1485 N N . VAL A 1 207 ? -4.883 -5.228 -16.013 1.00 79.44 207 VAL A N 1
ATOM 1486 C CA . VAL A 1 207 ? -3.982 -6.207 -15.375 1.00 79.44 207 VAL A CA 1
ATOM 1487 C C . VAL A 1 207 ? -4.777 -7.267 -14.630 1.00 79.44 207 VAL A C 1
ATOM 1489 O O . VAL A 1 207 ? -5.641 -6.956 -13.809 1.00 79.44 207 VAL A O 1
ATOM 1492 N N . LEU A 1 208 ? -4.424 -8.523 -14.901 1.00 84.75 208 LEU A N 1
ATOM 1493 C CA . LEU A 1 208 ? -4.824 -9.675 -14.110 1.00 84.75 208 LEU A CA 1
ATOM 1494 C C . LEU A 1 208 ? -3.839 -9.794 -12.947 1.00 84.75 208 LEU A C 1
ATOM 1496 O O . LEU A 1 208 ? -2.651 -10.023 -13.162 1.00 84.75 208 LEU A O 1
ATOM 1500 N N . ALA A 1 209 ? -4.312 -9.620 -11.723 1.00 87.38 209 ALA A N 1
ATOM 1501 C CA . ALA A 1 209 ? -3.491 -9.731 -10.531 1.00 87.38 209 ALA A CA 1
ATOM 1502 C C . ALA A 1 209 ? -3.822 -11.002 -9.740 1.00 87.38 209 ALA A C 1
ATOM 1504 O O . ALA A 1 209 ? -4.967 -11.444 -9.746 1.00 87.38 209 ALA A O 1
ATOM 1505 N N . GLU A 1 210 ? -2.834 -11.576 -9.052 1.00 89.00 210 GLU A N 1
ATOM 1506 C CA . GLU A 1 210 ? -2.997 -12.713 -8.134 1.00 89.00 210 GLU A CA 1
ATOM 1507 C C . GLU A 1 210 ? -2.469 -12.352 -6.747 1.00 89.00 210 GLU A C 1
ATOM 1509 O O . GLU A 1 210 ? -1.358 -11.841 -6.634 1.00 89.00 210 GLU A O 1
ATOM 1514 N N . VAL A 1 211 ? -3.235 -12.611 -5.685 1.00 91.56 211 VAL A N 1
ATOM 1515 C CA . VAL A 1 211 ? -2.753 -12.389 -4.315 1.00 91.56 211 VAL A CA 1
ATOM 1516 C C . VAL A 1 211 ? -1.762 -13.490 -3.935 1.00 91.56 211 VAL A C 1
ATOM 1518 O O . VAL A 1 211 ? -2.148 -14.652 -3.846 1.00 91.56 211 VAL A O 1
ATOM 1521 N N . THR A 1 212 ? -0.506 -13.148 -3.662 1.00 92.50 212 THR A N 1
ATOM 1522 C CA . THR A 1 212 ? 0.546 -14.123 -3.311 1.00 92.50 212 THR A CA 1
ATOM 1523 C C . THR A 1 212 ? 0.735 -14.299 -1.809 1.00 92.50 212 THR A C 1
ATOM 1525 O O . THR A 1 212 ? 0.941 -15.416 -1.344 1.00 92.50 212 THR A O 1
ATOM 1528 N N . GLU A 1 213 ? 0.644 -13.221 -1.029 1.00 90.19 213 GLU A N 1
ATOM 1529 C CA . GLU A 1 213 ? 0.835 -13.242 0.427 1.00 90.19 213 GLU A CA 1
ATOM 1530 C C . GLU A 1 213 ? 0.267 -11.979 1.113 1.00 90.19 213 GLU A C 1
ATOM 1532 O O . GLU A 1 213 ? 0.116 -10.931 0.470 1.00 90.19 213 GLU A O 1
ATOM 1537 N N . PRO A 1 214 ? -0.035 -12.039 2.425 1.00 90.25 214 PRO A N 1
ATOM 1538 C CA . PRO A 1 214 ? -0.281 -10.848 3.232 1.00 90.25 214 PRO A CA 1
ATOM 1539 C C . PRO A 1 214 ? 1.018 -10.061 3.476 1.00 90.25 214 PRO A C 1
ATOM 1541 O O . PRO A 1 214 ? 2.067 -10.637 3.779 1.00 90.25 214 PRO A O 1
ATOM 1544 N N . ILE A 1 215 ? 0.957 -8.728 3.414 1.00 86.75 215 ILE A N 1
ATOM 1545 C CA . ILE A 1 215 ? 2.102 -7.870 3.749 1.00 86.75 215 ILE A CA 1
ATOM 1546 C C . ILE A 1 215 ? 2.372 -7.938 5.251 1.00 86.75 215 ILE A C 1
ATOM 1548 O O . ILE A 1 215 ? 1.519 -7.591 6.061 1.00 86.75 215 ILE A O 1
ATOM 1552 N N . GLN A 1 216 ? 3.597 -8.321 5.606 1.00 85.75 216 GLN A N 1
ATOM 1553 C CA . GLN A 1 216 ? 4.094 -8.259 6.978 1.00 85.75 216 GLN A CA 1
ATOM 1554 C C . GLN A 1 216 ? 4.528 -6.823 7.328 1.00 85.75 216 GLN A C 1
ATOM 1556 O O . GLN A 1 216 ? 5.306 -6.233 6.563 1.00 85.75 216 GLN A O 1
ATOM 1561 N N . PRO A 1 217 ? 4.086 -6.247 8.464 1.00 90.12 217 PRO A N 1
ATOM 1562 C CA . PRO A 1 21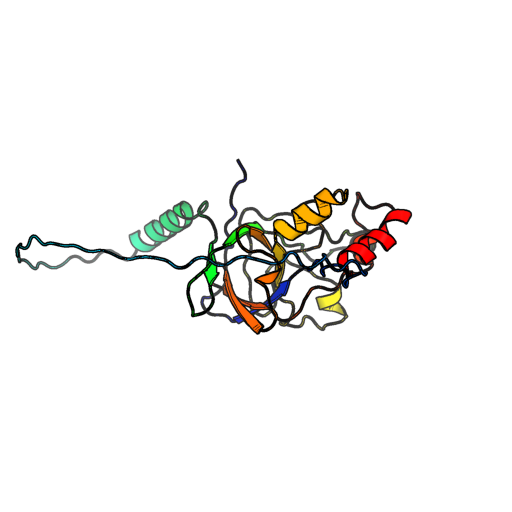7 ? 4.570 -4.948 8.921 1.00 90.12 217 PRO A CA 1
ATOM 1563 C C . PRO A 1 217 ? 6.064 -5.018 9.265 1.00 90.12 217 PRO A C 1
ATOM 1565 O O . PRO A 1 217 ? 6.588 -6.055 9.669 1.00 90.12 217 PRO A O 1
ATOM 1568 N N . CYS A 1 218 ? 6.785 -3.906 9.103 1.00 87.56 218 CYS A N 1
ATOM 1569 C CA . CYS A 1 218 ? 8.218 -3.856 9.395 1.00 87.56 218 CYS A CA 1
ATOM 1570 C C . CYS A 1 218 ? 8.646 -2.528 10.023 1.00 87.56 218 CYS A C 1
ATOM 1572 O O . CYS A 1 218 ? 7.981 -1.503 9.868 1.00 87.56 218 CYS A O 1
ATOM 1574 N N . ALA A 1 219 ? 9.815 -2.525 10.672 1.00 90.25 219 ALA A N 1
ATOM 1575 C CA . ALA A 1 219 ? 10.364 -1.376 11.398 1.00 90.25 219 ALA A CA 1
ATOM 1576 C C . ALA A 1 219 ? 10.551 -0.093 10.557 1.00 90.25 219 ALA A C 1
ATOM 1578 O O . ALA A 1 219 ? 10.750 0.981 11.121 1.00 90.25 219 ALA A O 1
ATOM 1579 N N . ASN A 1 220 ? 10.448 -0.156 9.222 1.00 90.75 220 ASN A N 1
ATOM 1580 C CA . ASN A 1 220 ? 10.415 1.051 8.394 1.00 90.75 220 ASN A CA 1
ATOM 1581 C C . ASN A 1 220 ? 9.176 1.924 8.681 1.00 90.75 220 ASN A C 1
ATOM 1583 O O . ASN A 1 220 ? 9.240 3.131 8.479 1.00 90.75 220 ASN A O 1
ATOM 1587 N N . LEU A 1 221 ? 8.084 1.350 9.205 1.00 92.88 221 LEU A N 1
ATOM 1588 C CA . LEU A 1 221 ? 6.904 2.088 9.680 1.00 92.88 221 LEU A CA 1
ATOM 1589 C C . LEU A 1 221 ? 7.233 3.059 10.826 1.00 92.88 221 LEU A C 1
ATOM 1591 O O . LEU A 1 221 ? 6.630 4.123 10.881 1.00 92.88 221 LEU A O 1
ATOM 1595 N N . CYS A 1 222 ? 8.282 2.814 11.626 1.00 93.56 222 CYS A N 1
ATOM 1596 C CA . CYS A 1 222 ? 8.776 3.768 12.635 1.00 93.56 222 CYS A CA 1
ATOM 1597 C C . CYS A 1 222 ? 9.350 5.081 12.055 1.00 93.56 222 CYS A C 1
ATOM 1599 O O . CYS A 1 222 ? 9.899 5.888 12.803 1.00 93.56 222 CYS A O 1
ATOM 1601 N N . ARG A 1 223 ? 9.299 5.277 10.730 1.00 93.31 223 ARG A N 1
ATOM 1602 C CA . ARG A 1 223 ? 9.698 6.509 10.028 1.00 93.31 223 ARG A CA 1
ATOM 1603 C C . ARG A 1 223 ? 8.506 7.340 9.533 1.00 93.31 223 ARG A C 1
ATOM 1605 O O . ARG A 1 223 ? 8.710 8.311 8.807 1.00 93.31 223 ARG A O 1
ATOM 1612 N N . LEU A 1 224 ? 7.275 6.945 9.861 1.00 93.94 224 LEU A N 1
ATOM 1613 C CA . LEU A 1 224 ? 6.078 7.744 9.594 1.00 93.94 224 LEU A CA 1
ATOM 1614 C C . LEU A 1 224 ? 6.124 9.035 10.420 1.00 93.94 224 LEU A C 1
ATOM 1616 O O . LEU A 1 224 ? 6.422 9.002 11.609 1.00 93.94 224 LEU A O 1
ATOM 1620 N N . SER A 1 225 ? 5.843 10.181 9.797 1.00 92.12 225 SER A N 1
ATOM 1621 C CA . SER A 1 225 ? 6.047 11.504 10.413 1.00 92.12 225 SER A CA 1
ATOM 1622 C C . SER A 1 225 ? 5.125 11.795 11.598 1.00 92.12 225 SER A C 1
ATOM 1624 O O . SER A 1 225 ? 5.449 12.646 12.420 1.00 92.12 225 SER A O 1
ATOM 1626 N N . TRP A 1 226 ? 3.992 11.098 11.687 1.00 93.44 226 TRP A N 1
ATOM 1627 C CA . TRP A 1 226 ? 3.039 11.184 12.794 1.00 93.44 226 TRP A CA 1
ATOM 1628 C C . TRP A 1 226 ? 3.285 10.137 13.896 1.00 93.44 226 TRP A C 1
ATOM 1630 O O . TRP A 1 226 ? 2.639 10.200 14.941 1.00 93.44 226 TRP A O 1
ATOM 1640 N N . LEU A 1 227 ? 4.193 9.174 13.681 1.00 94.62 227 LEU A N 1
ATOM 1641 C CA . LEU A 1 227 ? 4.441 8.060 14.597 1.00 94.62 227 LEU A CA 1
ATOM 1642 C C . LEU A 1 227 ? 5.711 8.305 15.421 1.00 94.62 227 LEU A C 1
ATOM 1644 O O . LEU A 1 227 ? 6.836 8.176 14.936 1.00 94.62 227 LEU A O 1
ATOM 1648 N N . ASP A 1 228 ? 5.533 8.629 16.696 1.00 92.38 228 ASP A N 1
ATOM 1649 C CA . ASP A 1 228 ? 6.621 8.771 17.656 1.00 92.38 228 ASP A CA 1
ATOM 1650 C C . ASP A 1 228 ? 7.186 7.409 18.104 1.00 92.38 228 ASP A C 1
ATOM 1652 O O . ASP A 1 228 ? 6.538 6.360 18.034 1.00 92.38 228 ASP A O 1
ATOM 1656 N N . LYS A 1 229 ? 8.439 7.414 18.583 1.00 91.31 229 LYS A N 1
ATOM 1657 C CA . LYS A 1 229 ? 9.174 6.184 18.932 1.00 91.31 229 LYS A CA 1
ATOM 1658 C C . LYS A 1 229 ? 8.433 5.278 19.937 1.00 91.31 229 LYS A C 1
ATOM 1660 O O . LYS A 1 229 ? 8.389 4.078 19.665 1.00 91.31 229 LYS A O 1
ATOM 1665 N N . PRO A 1 230 ? 7.842 5.785 21.044 1.00 95.12 230 PRO A N 1
ATOM 1666 C CA . PRO A 1 230 ? 7.054 4.967 21.972 1.00 95.12 230 PRO A CA 1
ATOM 1667 C C . PRO A 1 230 ? 5.882 4.234 21.312 1.00 95.12 230 PRO A C 1
ATOM 1669 O O . PRO A 1 230 ? 5.625 3.076 21.639 1.00 95.12 230 PRO A O 1
ATOM 1672 N N . ARG A 1 231 ? 5.194 4.873 20.357 1.00 94.31 231 ARG A N 1
ATOM 1673 C CA . ARG A 1 231 ? 4.037 4.288 19.667 1.00 94.31 231 ARG A CA 1
ATOM 1674 C C . ARG A 1 231 ? 4.404 3.290 18.570 1.00 94.31 231 ARG A C 1
ATOM 1676 O O . ARG A 1 231 ? 3.526 2.532 18.164 1.00 94.31 231 ARG A O 1
ATOM 1683 N N . CYS A 1 232 ? 5.659 3.223 18.109 1.00 94.06 232 CYS A N 1
ATOM 1684 C CA . CYS A 1 232 ? 5.983 2.325 16.997 1.00 94.06 232 CYS A CA 1
ATOM 1685 C C . CYS A 1 232 ? 5.800 0.836 17.332 1.00 94.06 232 CYS A C 1
ATOM 1687 O O . CYS A 1 232 ? 5.216 0.116 16.528 1.00 94.06 232 CYS A O 1
ATOM 1689 N N . SER A 1 233 ? 6.248 0.352 18.499 1.00 94.69 233 SER A N 1
ATOM 1690 C CA . SER A 1 233 ? 6.063 -1.073 18.837 1.00 94.69 233 SER A CA 1
ATOM 1691 C C . SER A 1 233 ? 4.576 -1.458 18.936 1.00 94.69 233 SER A C 1
ATOM 1693 O O . SER A 1 233 ? 4.205 -2.435 18.286 1.00 94.69 233 SER A O 1
ATOM 1695 N N . PRO A 1 234 ? 3.709 -0.698 19.641 1.00 94.44 234 PRO A N 1
ATOM 1696 C CA . PRO A 1 234 ? 2.264 -0.922 19.595 1.00 94.44 234 PRO A CA 1
ATOM 1697 C C . PRO A 1 234 ? 1.676 -0.879 18.177 1.00 94.44 234 PRO A C 1
ATOM 1699 O O . PRO A 1 234 ? 0.873 -1.737 17.838 1.00 94.44 234 PRO A O 1
ATOM 1702 N N . PHE A 1 235 ? 2.116 0.042 17.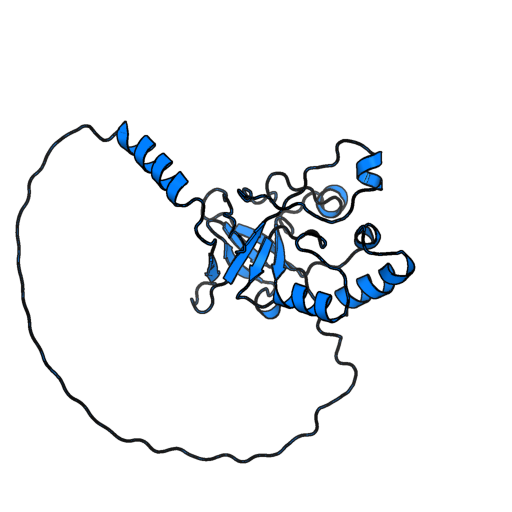312 1.00 94.12 235 PHE A N 1
ATOM 1703 C CA . PHE A 1 235 ? 1.620 0.124 15.932 1.00 94.12 235 PHE A CA 1
ATOM 1704 C C . PHE A 1 235 ? 1.994 -1.097 15.076 1.00 94.12 235 PHE A C 1
ATOM 1706 O O . PHE A 1 235 ? 1.163 -1.627 14.340 1.00 94.12 235 PHE A O 1
ATOM 1713 N N . ILE A 1 236 ? 3.237 -1.583 15.189 1.00 92.44 236 ILE A N 1
ATOM 1714 C CA . ILE A 1 236 ? 3.667 -2.828 14.531 1.00 92.44 236 ILE A CA 1
ATOM 1715 C C . ILE A 1 236 ? 2.860 -4.022 15.052 1.00 92.44 236 ILE A C 1
ATOM 1717 O O . ILE A 1 236 ? 2.494 -4.887 14.261 1.00 92.44 236 ILE A O 1
ATOM 1721 N N . GLN A 1 237 ? 2.575 -4.063 16.358 1.00 90.81 237 GLN A N 1
ATOM 1722 C CA . GLN A 1 237 ? 1.760 -5.112 16.972 1.00 90.81 237 GLN A CA 1
ATOM 1723 C C . GLN A 1 237 ? 0.313 -5.072 16.469 1.00 90.81 237 GLN A C 1
ATOM 1725 O O . GLN A 1 237 ? -0.187 -6.118 16.080 1.00 90.81 237 GLN A O 1
ATOM 1730 N N . THR A 1 238 ? -0.322 -3.898 16.374 1.00 90.38 238 THR A N 1
ATOM 1731 C CA . THR A 1 238 ? -1.662 -3.741 15.778 1.00 90.38 238 THR A CA 1
ATOM 1732 C C . THR A 1 238 ? -1.735 -4.320 14.363 1.00 90.38 238 THR A C 1
ATOM 1734 O O . THR A 1 238 ? -2.677 -5.026 14.031 1.00 90.38 238 THR A O 1
ATOM 1737 N N . LEU A 1 239 ? -0.728 -4.061 13.524 1.00 88.19 239 LEU A N 1
ATOM 1738 C CA . LEU A 1 239 ? -0.689 -4.558 12.142 1.00 88.19 239 LEU A CA 1
ATOM 1739 C C . LEU A 1 239 ? -0.348 -6.058 12.021 1.00 88.19 239 LEU A C 1
ATOM 1741 O O . LEU A 1 239 ? -0.412 -6.606 10.921 1.00 88.19 239 LEU A O 1
ATOM 1745 N N . ALA A 1 240 ? 0.061 -6.710 13.113 1.00 80.50 240 ALA A N 1
ATOM 1746 C CA . ALA A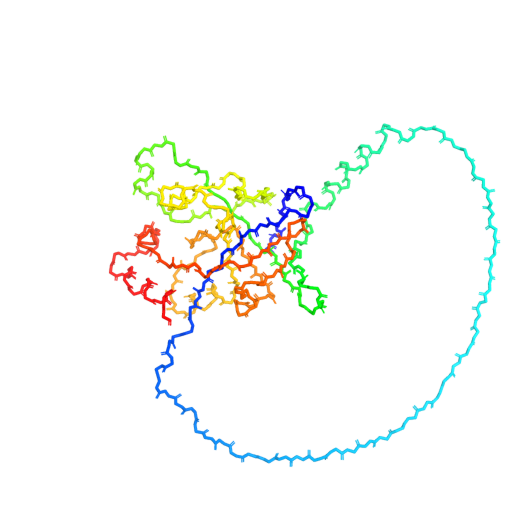 1 240 ? 0.491 -8.111 13.145 1.00 80.50 240 ALA A CA 1
ATOM 1747 C C . ALA A 1 240 ? -0.408 -9.029 14.000 1.00 80.50 240 ALA A C 1
ATOM 1749 O O . ALA A 1 240 ? -0.190 -10.241 13.985 1.00 80.50 240 ALA A O 1
ATOM 1750 N N . ALA A 1 241 ? -1.354 -8.461 14.755 1.00 64.31 241 ALA A N 1
ATOM 1751 C CA . ALA A 1 241 ? -2.265 -9.156 15.670 1.00 64.31 241 ALA A CA 1
ATOM 1752 C C . ALA A 1 241 ? -3.432 -9.825 14.939 1.00 64.31 241 ALA A C 1
ATOM 1754 O O . ALA A 1 241 ? -3.732 -11.000 15.269 1.00 64.31 241 ALA A O 1
#